Protein AF-A0ABC8T6T1-F1 (afdb_monomer)

Solvent-accessible surface area (backbone atoms only — not comparable to full-atom values): 17941 Å² total; per-residue (Å²): 121,67,67,62,50,51,50,50,52,51,51,50,52,50,50,51,50,51,48,50,55,56,58,65,47,47,64,57,51,51,50,52,51,53,50,52,56,56,48,49,58,53,51,52,50,54,47,52,52,49,53,50,49,52,52,51,52,50,53,50,49,54,49,51,51,54,51,49,55,51,48,56,52,49,53,51,52,51,49,54,51,52,54,49,48,56,51,48,52,54,51,50,54,46,50,51,27,52,52,47,28,55,52,22,59,75,68,70,36,63,66,63,23,50,52,30,51,53,55,50,50,71,78,53,89,79,72,62,63,56,52,59,47,47,55,52,49,50,47,57,50,49,50,52,53,49,52,52,53,52,53,45,52,51,40,36,56,52,50,27,51,52,52,52,50,49,43,60,74,70,36,48,71,58,53,53,51,53,51,54,49,50,68,72,45,80,84,68,77,98,80,75,75,76,59,68,68,62,53,50,53,51,46,54,54,50,41,52,54,35,33,53,54,48,53,50,52,52,52,53,52,52,56,44,53,74,48,38,91,80,41,74,62,56,43,65,52,48,58,48,48,64,64,68,34,62,28,41,51,48,48,50,52,52,47,52,52,45,47,55,51,52,49,50,52,51,53,54,53,39,54,48,30,59,73,63,52,49,86,53,91,92,54,97,62,59,48,28,58,62,51,33,53,50,52,54,51,50,55,53,54,54,29,57,56,39,76,39,69,68,43,35,52,53,50,51,53,52,51,53,53,39,53,74,38,69,51,57,75,70,110

Mean predicted aligned error: 17.39 Å

Radius of gyration: 56.39 Å; Cα contacts (8 Å, |Δi|>4): 156; chains: 1; bounding box: 75×68×188 Å

InterPro domains:
  IPR013167 COG4 transport protein, middle alpha-helical bundle [PF08318] (145-330)
  IPR013167 COG4 transport protein, middle alpha-helical bundle [SM00762] (54-331)
  IPR048680 Conserved oligomeric Golgi complex subunit 4, N-terminal [PF20663] (33-124)
  IPR048682 Conserved oligomeric Golgi complex subunit 4 [PTHR24016] (142-331)

Organism: NCBI:txid185542

Secondary structure (DSSP, 8-state):
-HHHHHHHHHHHHHHHHHHHHHHHHHHHHHHHHHHHHHHHHHHHHHHHHHHHHHHHHHHHHHHHHHHHHHHHHHHHHHHHHHHHHHHHHHHHHHHHHHHHHHHHHHTT-HHHHHHHHHHHHHH---SSHHHHHHHHHHHHHHHHHHHHHHHHHHIIIIIHHHHHHHHHHHTHHHHHHHHHHHHHTTTS-TT-PPPHHHHHHHHHHHHHHHHHHHHHHHHHHHHHHHTTTT-TTHHHHHHHHHHHSHHHHHHHHHHHHHHHHHHHHHHHHHHHHHHT----TT-SS-HHHHHHHHHHHHHHHHHHTT--HHHHHHHHHHHHHHHHTHHHHH-

Structure (mmCIF, N/CA/C/O backbone):
data_AF-A0ABC8T6T1-F1
#
_entry.id   AF-A0ABC8T6T1-F1
#
loop_
_atom_site.group_PDB
_atom_site.id
_atom_site.type_symbol
_atom_site.label_atom_id
_atom_site.label_alt_id
_atom_site.label_comp_id
_atom_site.label_asym_id
_atom_site.label_entity_id
_atom_site.label_seq_id
_atom_site.pdbx_PDB_ins_code
_atom_site.Cartn_x
_atom_site.Cartn_y
_atom_site.Cartn_z
_atom_site.occupancy
_atom_site.B_iso_or_equiv
_atom_site.auth_seq_id
_atom_site.auth_comp_id
_atom_site.auth_asym_id
_atom_site.auth_atom_id
_atom_site.pdbx_PDB_model_num
ATOM 1 N N . MET A 1 1 ? 20.240 46.610 -147.335 1.00 56.25 1 MET A N 1
ATOM 2 C CA . MET A 1 1 ? 21.609 46.583 -146.763 1.00 56.25 1 MET A CA 1
ATOM 3 C C . MET A 1 1 ? 21.745 47.428 -145.488 1.00 56.25 1 MET A C 1
ATOM 5 O O . MET A 1 1 ? 22.401 46.976 -144.565 1.00 56.25 1 MET A O 1
ATOM 9 N N . THR A 1 2 ? 21.085 48.585 -145.354 1.00 57.06 2 THR A N 1
ATOM 10 C CA . THR A 1 2 ? 21.188 49.473 -144.168 1.00 57.06 2 THR A CA 1
ATOM 11 C C . THR A 1 2 ? 20.377 49.036 -142.932 1.00 57.06 2 THR A C 1
ATOM 13 O O . THR A 1 2 ? 20.829 49.241 -141.808 1.00 57.06 2 THR A O 1
ATOM 16 N N . CYS A 1 3 ? 19.217 48.383 -143.105 1.00 60.97 3 CYS A N 1
ATOM 17 C CA . CYS A 1 3 ? 18.356 47.945 -141.987 1.00 60.97 3 CYS A CA 1
ATOM 18 C C . CYS A 1 3 ? 18.953 46.778 -141.167 1.00 60.97 3 CYS A C 1
ATOM 20 O O . CYS A 1 3 ? 18.873 46.776 -139.941 1.00 60.97 3 CYS A O 1
ATOM 22 N N . LEU A 1 4 ? 19.615 45.819 -141.828 1.00 63.16 4 LEU A N 1
ATOM 23 C CA . LEU A 1 4 ? 20.336 44.723 -141.159 1.00 63.16 4 LEU A CA 1
ATOM 24 C C . LEU A 1 4 ? 21.538 45.242 -140.361 1.00 63.16 4 LEU A C 1
ATOM 26 O O . LEU A 1 4 ? 21.772 44.786 -139.248 1.00 63.16 4 LEU A O 1
ATOM 30 N N . HIS A 1 5 ? 22.240 46.247 -140.890 1.00 65.31 5 HIS A N 1
ATOM 31 C CA . HIS A 1 5 ? 23.353 46.890 -140.196 1.00 65.31 5 HIS A CA 1
ATOM 32 C C . HIS A 1 5 ? 22.879 47.648 -138.943 1.00 65.31 5 HIS A C 1
ATOM 34 O O . HIS A 1 5 ? 23.484 47.520 -137.886 1.00 65.31 5 HIS A O 1
ATOM 40 N N . HIS A 1 6 ? 21.739 48.348 -139.012 1.00 72.06 6 HIS A N 1
ATOM 41 C CA . HIS A 1 6 ? 21.125 48.985 -137.838 1.00 72.06 6 HIS A CA 1
ATOM 42 C C . HIS A 1 6 ? 20.675 47.978 -136.772 1.00 72.06 6 HIS A C 1
ATOM 44 O O . HIS A 1 6 ? 20.884 48.224 -135.588 1.00 72.06 6 HIS A O 1
ATOM 50 N N . LYS A 1 7 ? 20.097 46.833 -137.169 1.00 74.06 7 LYS A N 1
ATOM 51 C CA . LYS A 1 7 ? 19.738 45.762 -136.223 1.00 74.06 7 LYS A CA 1
ATOM 52 C C . LYS A 1 7 ? 20.967 45.144 -135.556 1.00 74.06 7 LYS A C 1
ATOM 54 O O . LYS A 1 7 ? 20.932 44.900 -134.356 1.00 74.06 7 LYS A O 1
ATOM 59 N N . PHE A 1 8 ? 22.047 44.934 -136.309 1.00 76.44 8 PHE A N 1
ATOM 60 C CA . PHE A 1 8 ? 23.296 44.401 -135.767 1.00 76.44 8 PHE A CA 1
ATOM 61 C C . PHE A 1 8 ? 23.946 45.384 -134.782 1.00 76.44 8 PHE A C 1
ATOM 63 O O . PHE A 1 8 ? 24.298 44.994 -133.677 1.00 76.44 8 PHE A O 1
ATOM 70 N N . ILE A 1 9 ? 23.988 46.678 -135.124 1.00 79.88 9 ILE A N 1
ATOM 71 C CA . ILE A 1 9 ? 24.488 47.738 -134.234 1.00 79.88 9 ILE A CA 1
ATOM 72 C C . ILE A 1 9 ? 23.619 47.871 -132.974 1.00 79.88 9 ILE A C 1
ATOM 74 O O . ILE A 1 9 ? 24.152 48.056 -131.884 1.00 79.88 9 ILE A O 1
ATOM 78 N N . ALA A 1 10 ? 22.292 47.769 -133.090 1.00 79.94 10 ALA A N 1
ATOM 79 C CA . ALA A 1 10 ? 21.395 47.825 -131.936 1.00 79.94 10 ALA A CA 1
ATOM 80 C C . ALA A 1 10 ? 21.575 46.617 -131.003 1.00 79.94 10 ALA A C 1
ATOM 82 O O . ALA A 1 10 ? 21.589 46.786 -129.788 1.00 79.94 10 ALA A O 1
ATOM 83 N N . CYS A 1 11 ? 21.755 45.416 -131.562 1.00 82.25 11 CYS A N 1
ATOM 84 C CA . CYS A 1 11 ? 21.999 44.203 -130.784 1.00 82.25 11 CYS A CA 1
ATOM 85 C C . CYS A 1 11 ? 23.376 44.240 -130.110 1.00 82.25 11 CYS A C 1
ATOM 87 O O . CYS A 1 11 ? 23.476 43.917 -128.933 1.00 82.25 11 CYS A O 1
ATOM 89 N N . GLN A 1 12 ? 24.404 44.727 -130.811 1.00 83.56 12 GLN A N 1
ATOM 90 C CA . GLN A 1 12 ? 25.731 44.926 -130.236 1.00 83.56 12 GLN A CA 1
ATOM 91 C C . GLN A 1 12 ? 25.701 45.940 -129.088 1.00 83.56 12 GLN A C 1
ATOM 93 O O . GLN A 1 12 ? 26.199 45.637 -128.018 1.00 83.56 12 GLN A O 1
ATOM 98 N N . ARG A 1 13 ? 25.007 47.075 -129.240 1.00 83.25 13 ARG A N 1
ATOM 99 C CA . ARG A 1 13 ? 24.827 48.039 -128.141 1.00 83.25 13 ARG A CA 1
ATOM 100 C C . ARG A 1 13 ? 24.042 47.476 -126.957 1.00 83.25 13 ARG A C 1
ATOM 102 O O . ARG A 1 13 ? 24.315 47.859 -125.828 1.00 83.25 13 ARG A O 1
ATOM 109 N N . ALA A 1 14 ? 23.057 46.610 -127.202 1.00 84.19 14 ALA A N 1
ATOM 110 C CA . ALA A 1 14 ? 22.302 45.955 -126.135 1.00 84.19 14 ALA A CA 1
ATOM 111 C C . ALA A 1 14 ? 23.174 44.949 -125.366 1.00 84.19 14 ALA A C 1
ATOM 113 O O . ALA A 1 14 ? 23.165 44.955 -124.140 1.00 84.19 14 ALA A O 1
ATOM 114 N N . LEU A 1 15 ? 23.970 44.153 -126.086 1.00 83.62 15 LEU A N 1
ATOM 115 C CA . LEU A 1 15 ? 24.971 43.253 -125.510 1.00 83.62 15 LEU A CA 1
ATOM 116 C C . LEU A 1 15 ? 26.050 44.021 -124.744 1.00 83.62 15 LEU A C 1
ATOM 118 O O . LEU A 1 15 ? 26.390 43.624 -123.638 1.00 83.62 15 LEU A O 1
ATOM 122 N N . ASP A 1 16 ? 26.543 45.134 -125.288 1.00 85.50 16 ASP A N 1
ATOM 123 C CA . ASP A 1 16 ? 27.524 45.994 -124.622 1.00 85.50 16 ASP A CA 1
ATOM 124 C C . ASP A 1 16 ? 26.930 46.614 -123.346 1.00 85.50 16 ASP A C 1
ATOM 126 O O . ASP A 1 16 ? 27.594 46.661 -122.318 1.00 85.50 16 ASP A O 1
ATOM 130 N N . PHE A 1 17 ? 25.653 47.013 -123.367 1.00 87.50 17 PHE A N 1
ATOM 131 C CA . PHE A 1 17 ? 24.961 47.535 -122.188 1.00 87.50 17 PHE A CA 1
ATOM 132 C C . PHE A 1 17 ? 24.730 46.464 -121.111 1.00 87.50 17 PHE A C 1
ATOM 134 O O . PHE A 1 17 ? 24.916 46.735 -119.924 1.00 87.50 17 PHE A O 1
ATOM 141 N N . GLU A 1 18 ? 24.343 45.243 -121.493 1.00 85.12 18 GLU A N 1
ATOM 142 C CA . GLU A 1 18 ? 24.248 44.116 -120.555 1.00 85.12 18 GLU A CA 1
ATOM 143 C C . GLU A 1 18 ? 25.620 43.747 -119.990 1.00 85.12 18 GLU A C 1
ATOM 145 O O . GLU A 1 18 ? 25.747 43.517 -118.786 1.00 85.12 18 GLU A O 1
ATOM 150 N N . LEU A 1 19 ? 26.655 43.749 -120.832 1.00 83.38 19 LEU A N 1
ATOM 151 C CA . LEU A 1 19 ? 28.028 43.499 -120.419 1.00 83.38 19 LEU A CA 1
ATOM 152 C C . LEU A 1 19 ? 28.492 44.565 -119.421 1.00 83.38 19 LEU A C 1
ATOM 154 O O . LEU A 1 19 ? 28.980 44.206 -118.355 1.00 83.38 19 LEU A O 1
ATOM 158 N N . ASP A 1 20 ? 28.274 45.849 -119.703 1.00 85.88 20 ASP A N 1
ATOM 159 C CA . ASP A 1 20 ? 28.596 46.952 -118.792 1.00 85.88 20 ASP A CA 1
ATOM 160 C C . ASP A 1 20 ? 27.794 46.868 -117.490 1.00 85.88 20 ASP A C 1
ATOM 162 O O . ASP A 1 20 ? 28.334 47.105 -116.408 1.00 85.88 20 ASP A O 1
ATOM 166 N N . THR A 1 21 ? 26.527 46.456 -117.559 1.00 86.12 21 THR A N 1
ATOM 167 C CA . THR A 1 21 ? 25.690 46.241 -116.371 1.00 86.12 21 THR A CA 1
ATOM 168 C C . THR A 1 21 ? 26.258 45.121 -115.499 1.00 86.12 21 THR A C 1
ATOM 170 O O . THR A 1 21 ? 26.400 45.300 -114.289 1.00 86.12 21 THR A O 1
ATOM 173 N N . ILE A 1 22 ? 26.655 43.991 -116.088 1.00 82.62 22 ILE A N 1
ATOM 174 C CA . ILE A 1 22 ? 27.275 42.874 -115.360 1.00 82.62 22 ILE A CA 1
ATOM 175 C C . ILE A 1 22 ? 28.654 43.278 -114.819 1.00 82.62 22 ILE A C 1
ATOM 177 O O . ILE A 1 22 ? 28.984 42.997 -113.665 1.00 82.62 22 ILE A O 1
ATOM 181 N N . LEU A 1 23 ? 29.453 43.996 -115.610 1.00 80.75 23 LEU A N 1
ATOM 182 C CA . LEU A 1 23 ? 30.759 44.505 -115.193 1.00 80.75 23 LEU A CA 1
ATOM 183 C C . LEU A 1 23 ? 30.639 45.532 -114.058 1.00 80.75 23 LEU A C 1
ATOM 185 O O . LEU A 1 23 ? 31.503 45.558 -113.180 1.00 80.75 23 LEU A O 1
ATOM 189 N N . SER A 1 24 ? 29.554 46.310 -114.008 1.00 83.88 24 SER A N 1
ATOM 190 C CA . SER A 1 24 ? 29.290 47.279 -112.937 1.00 83.88 24 SER A CA 1
ATOM 191 C C . SER A 1 24 ? 29.005 46.633 -111.574 1.00 83.88 24 SER A C 1
ATOM 193 O O . SER A 1 24 ? 29.252 47.256 -110.543 1.00 83.88 24 SER A O 1
ATOM 195 N N . GLN A 1 25 ? 28.557 45.370 -111.540 1.00 85.44 25 GLN A N 1
ATOM 196 C CA . GLN A 1 25 ? 28.296 44.619 -110.301 1.00 85.44 25 GLN A CA 1
ATOM 197 C C . GLN A 1 25 ? 29.559 43.978 -109.707 1.00 85.44 25 GLN A C 1
ATOM 199 O O . GLN A 1 25 ? 29.621 43.698 -108.507 1.00 85.44 25 GLN A O 1
ATOM 204 N N . ARG A 1 26 ? 30.596 43.776 -110.527 1.00 86.31 26 ARG A N 1
ATOM 205 C CA . ARG A 1 26 ? 31.883 43.197 -110.122 1.00 86.31 26 ARG A CA 1
ATOM 206 C C . ARG A 1 26 ? 32.546 43.896 -108.919 1.00 86.31 26 ARG A C 1
ATOM 208 O O . ARG A 1 26 ? 32.934 43.177 -108.001 1.00 86.31 26 ARG A O 1
ATOM 215 N N . PRO A 1 27 ? 32.653 45.241 -108.846 1.00 85.88 27 PRO A N 1
ATOM 216 C CA . PRO A 1 27 ? 33.267 45.905 -107.694 1.00 85.88 27 PRO A CA 1
ATOM 217 C C . PRO A 1 27 ? 32.492 45.711 -106.383 1.00 85.88 27 PRO A C 1
ATOM 219 O O . PRO A 1 27 ? 33.110 45.683 -105.318 1.00 85.88 27 PRO A O 1
ATOM 222 N N . ASP A 1 28 ? 31.163 45.564 -106.428 1.00 86.00 28 ASP A N 1
ATOM 223 C CA . ASP A 1 28 ? 30.366 45.318 -105.221 1.00 86.00 28 ASP A CA 1
ATOM 224 C C . ASP A 1 28 ? 30.517 43.866 -104.743 1.00 86.00 28 ASP A C 1
ATOM 226 O O . ASP A 1 28 ? 30.713 43.622 -103.550 1.00 86.00 28 ASP A O 1
ATOM 230 N N . LEU A 1 29 ? 30.567 42.902 -105.673 1.00 83.62 29 LEU A N 1
ATOM 231 C CA . LEU A 1 29 ? 30.937 41.519 -105.356 1.00 83.62 29 LEU A CA 1
ATOM 232 C C . LEU A 1 29 ? 32.346 41.434 -104.759 1.00 83.62 29 LEU A C 1
ATOM 234 O O . LEU A 1 29 ? 32.528 40.783 -103.732 1.00 83.62 29 LEU A O 1
ATOM 238 N N . ASP A 1 30 ? 33.328 42.121 -105.345 1.00 85.69 30 ASP A N 1
ATOM 239 C CA . ASP A 1 30 ? 34.698 42.165 -104.822 1.00 85.69 30 ASP A CA 1
ATOM 240 C C . ASP A 1 30 ? 34.737 42.790 -103.420 1.00 85.69 30 ASP A C 1
ATOM 242 O O . ASP A 1 30 ? 35.439 42.306 -102.526 1.00 85.69 30 ASP A O 1
ATOM 246 N N . LYS A 1 31 ? 33.921 43.821 -103.173 1.00 88.31 31 LYS A N 1
ATOM 247 C CA . LYS A 1 31 ? 33.766 44.418 -101.844 1.00 88.31 31 LYS A CA 1
ATOM 248 C C . LYS A 1 31 ? 33.155 43.428 -100.851 1.00 88.31 31 LYS A C 1
ATOM 250 O O . LYS A 1 31 ? 33.705 43.274 -99.757 1.00 88.31 31 LYS A O 1
ATOM 255 N N . GLN A 1 32 ? 32.084 42.718 -101.206 1.00 87.38 32 GLN A N 1
ATOM 256 C CA . GLN A 1 32 ? 31.486 41.684 -100.351 1.00 87.38 32 GLN A CA 1
ATOM 257 C C . GLN A 1 32 ? 32.451 40.525 -100.083 1.00 87.38 32 GLN A C 1
ATOM 259 O O . GLN A 1 32 ? 32.571 40.077 -98.941 1.00 87.38 32 GLN A O 1
ATOM 264 N N . LEU A 1 33 ? 33.201 40.092 -101.094 1.00 85.00 33 LEU A N 1
ATOM 265 C CA . LEU A 1 33 ? 34.191 39.026 -100.983 1.00 85.00 33 LEU A CA 1
ATOM 266 C C . LEU A 1 33 ? 35.368 39.460 -100.099 1.00 85.00 33 LEU A C 1
ATOM 268 O O . LEU A 1 33 ? 35.816 38.692 -99.249 1.00 85.00 33 LEU A O 1
ATOM 272 N N . SER A 1 34 ? 35.794 40.724 -100.190 1.00 84.56 34 SER A N 1
ATOM 273 C CA . SER A 1 34 ? 36.789 41.301 -99.278 1.00 84.56 34 SER A CA 1
ATOM 274 C C . SER A 1 34 ? 36.284 41.381 -97.830 1.00 84.56 34 SER A C 1
ATOM 276 O O . SER A 1 34 ? 37.040 41.108 -96.895 1.00 84.56 34 SER A O 1
ATOM 278 N N . ASN A 1 35 ? 34.998 41.689 -97.623 1.00 86.12 35 ASN A N 1
ATOM 279 C CA . ASN A 1 35 ? 34.377 41.725 -96.298 1.00 86.12 35 ASN A CA 1
ATOM 280 C C . ASN A 1 35 ? 34.240 40.318 -95.699 1.00 86.12 35 ASN A C 1
ATOM 282 O O . ASN A 1 35 ? 34.571 40.124 -94.530 1.00 86.12 35 ASN A O 1
ATOM 286 N N . LEU A 1 36 ? 33.850 39.323 -96.501 1.00 82.81 36 LEU A N 1
ATOM 287 C CA . LEU A 1 36 ? 33.852 37.910 -96.109 1.00 82.81 36 LEU A CA 1
ATOM 288 C C . LEU A 1 36 ? 35.265 37.403 -95.807 1.00 82.81 36 LEU A C 1
ATOM 290 O O . LEU A 1 36 ? 35.478 36.607 -94.892 1.00 82.81 36 LEU A O 1
ATOM 294 N N . HIS A 1 37 ? 36.264 37.884 -96.544 1.00 83.31 37 HIS A N 1
ATOM 295 C CA . HIS A 1 37 ? 37.640 37.508 -96.270 1.00 83.31 37 HIS A CA 1
ATOM 296 C C . HIS A 1 37 ? 38.141 38.092 -94.939 1.00 83.31 37 HIS A C 1
ATOM 298 O O . HIS A 1 37 ? 38.878 37.417 -94.216 1.00 83.31 37 HIS A O 1
ATOM 304 N N . LYS A 1 38 ? 37.710 39.309 -94.580 1.00 83.44 38 LYS A N 1
ATOM 305 C CA . LYS A 1 38 ? 37.976 39.912 -93.264 1.00 83.44 38 LYS A CA 1
ATOM 306 C C . LYS A 1 38 ? 37.248 39.169 -92.140 1.00 83.44 38 LYS A C 1
ATOM 308 O O . LYS A 1 38 ? 37.865 38.902 -91.112 1.00 83.44 38 LYS A O 1
ATOM 313 N N . SER A 1 39 ? 35.982 38.787 -92.336 1.00 84.88 39 SER A N 1
ATOM 314 C CA . SER A 1 39 ? 35.219 38.042 -91.324 1.00 84.88 39 SER A CA 1
ATOM 315 C C . SER A 1 39 ? 35.755 36.627 -91.099 1.00 84.88 39 SER A C 1
ATOM 317 O O . SER A 1 39 ? 35.706 36.149 -89.970 1.00 84.88 39 SER A O 1
ATOM 319 N N . ARG A 1 40 ? 36.368 35.991 -92.110 1.00 86.50 40 ARG A N 1
ATOM 320 C CA . ARG A 1 40 ? 37.062 34.698 -91.958 1.00 86.50 40 ARG A CA 1
ATOM 321 C C . ARG A 1 40 ? 38.096 34.719 -90.830 1.00 86.50 40 ARG A C 1
ATOM 323 O O . ARG A 1 40 ? 38.101 33.807 -90.015 1.00 86.50 40 ARG A O 1
ATOM 330 N N . LYS A 1 41 ? 38.921 35.770 -90.747 1.00 82.50 41 LYS A N 1
ATOM 331 C CA . LYS A 1 41 ? 39.935 35.898 -89.684 1.00 82.50 41 LYS A CA 1
ATOM 332 C C . LYS A 1 41 ? 39.296 36.008 -88.297 1.00 82.50 41 LYS A C 1
ATOM 334 O O . LYS A 1 41 ? 39.788 35.411 -87.350 1.00 82.50 41 LYS A O 1
ATOM 339 N N . LEU A 1 42 ? 38.186 36.741 -88.181 1.00 86.56 42 LEU A N 1
ATOM 340 C CA . LEU A 1 42 ? 37.437 36.838 -86.923 1.00 86.56 42 LEU A CA 1
ATOM 341 C C . LEU A 1 42 ? 36.808 35.494 -86.541 1.00 86.56 42 LEU A C 1
ATOM 343 O O . LEU A 1 42 ? 36.867 35.114 -85.380 1.00 86.56 42 LEU A O 1
ATOM 347 N N . LEU A 1 43 ? 36.263 34.749 -87.506 1.00 88.06 43 LEU A N 1
ATOM 348 C CA . LEU A 1 43 ? 35.716 33.410 -87.271 1.00 88.06 43 LEU A CA 1
ATOM 349 C C . LEU A 1 43 ? 36.797 32.397 -86.873 1.00 88.06 43 LEU A C 1
ATOM 351 O O . LEU A 1 43 ? 36.529 31.533 -86.046 1.00 88.06 43 LEU A O 1
ATOM 355 N N . GLU A 1 44 ? 38.011 32.505 -87.415 1.00 88.06 44 GLU A N 1
ATOM 356 C CA . GLU A 1 44 ? 39.152 31.681 -86.996 1.00 88.06 44 GLU A CA 1
ATOM 357 C C . GLU A 1 44 ? 39.563 31.971 -85.548 1.00 88.06 44 GLU A C 1
ATOM 359 O O . GLU A 1 44 ? 39.777 31.030 -84.787 1.00 88.06 44 GLU A O 1
ATOM 364 N N . ILE A 1 45 ? 39.601 33.247 -85.143 1.00 89.56 45 ILE A N 1
ATOM 365 C CA . ILE A 1 45 ? 39.873 33.638 -83.749 1.00 89.56 45 ILE A CA 1
ATOM 366 C C . ILE A 1 45 ? 38.759 33.139 -82.826 1.00 89.56 45 ILE A C 1
ATOM 368 O O . ILE A 1 45 ? 39.042 32.472 -81.839 1.00 89.56 45 ILE A O 1
ATOM 372 N N . VAL A 1 46 ? 37.491 33.380 -83.174 1.00 92.25 46 VAL A N 1
ATOM 373 C CA . VAL A 1 46 ? 36.339 32.916 -82.381 1.00 92.25 46 VAL A CA 1
ATOM 374 C C . VAL A 1 46 ? 36.333 31.394 -82.254 1.00 92.25 46 VAL A C 1
ATOM 376 O O . VAL A 1 46 ? 35.998 30.868 -81.194 1.00 92.25 46 VAL A O 1
ATOM 379 N N . LYS A 1 47 ? 36.724 30.670 -83.308 1.00 92.25 47 LYS A N 1
ATOM 380 C CA . LYS A 1 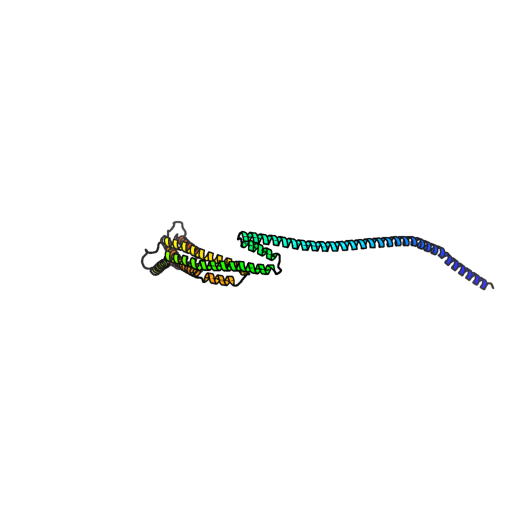47 ? 36.879 29.217 -83.257 1.00 92.25 47 LYS A CA 1
ATOM 381 C C . LYS A 1 47 ? 38.007 28.810 -82.309 1.00 92.25 47 LYS A C 1
ATOM 383 O O . LYS A 1 47 ? 37.778 27.950 -81.470 1.00 92.25 47 LYS A O 1
ATOM 388 N N . ALA A 1 48 ? 39.177 29.444 -82.399 1.00 92.56 48 ALA A N 1
ATOM 389 C CA . ALA A 1 48 ? 40.295 29.170 -81.498 1.00 92.56 48 ALA A CA 1
ATOM 390 C C . ALA A 1 48 ? 39.933 29.446 -80.025 1.00 92.56 48 ALA A C 1
ATOM 392 O O . ALA A 1 48 ? 40.210 28.617 -79.159 1.00 92.56 48 ALA A O 1
ATOM 393 N N . ASP A 1 49 ? 39.244 30.555 -79.748 1.00 93.88 49 ASP A N 1
ATOM 394 C CA . ASP A 1 49 ? 38.753 30.893 -78.409 1.00 93.88 49 ASP A CA 1
ATOM 395 C C . ASP A 1 49 ? 37.689 29.897 -77.926 1.00 93.88 49 ASP A C 1
ATOM 397 O O . ASP A 1 49 ? 37.705 29.491 -76.764 1.00 93.88 49 ASP A O 1
ATOM 401 N N . SER A 1 50 ? 36.796 29.448 -78.814 1.00 93.19 50 SER A N 1
ATOM 402 C CA . SER A 1 50 ? 35.783 28.432 -78.497 1.00 93.19 50 SER A CA 1
ATOM 403 C C . SER A 1 50 ? 36.415 27.072 -78.193 1.00 93.19 50 SER A C 1
ATOM 405 O O . SER A 1 50 ? 36.018 26.419 -77.230 1.00 93.19 50 SER A O 1
ATOM 407 N N . ASP A 1 51 ? 37.424 26.660 -78.964 1.00 93.75 51 ASP A N 1
ATOM 408 C CA . ASP A 1 51 ? 38.178 25.424 -78.736 1.00 93.75 51 ASP A CA 1
ATOM 409 C C . ASP A 1 51 ? 38.946 25.495 -77.401 1.00 93.75 51 ASP A C 1
ATOM 411 O O . ASP A 1 51 ? 38.956 24.536 -76.622 1.00 93.75 51 ASP A O 1
ATOM 415 N N . HIS A 1 52 ? 39.521 26.658 -77.078 1.00 94.75 52 HIS A N 1
ATOM 416 C CA . HIS A 1 52 ? 40.162 26.907 -75.788 1.00 94.75 52 HIS A CA 1
ATOM 417 C C . HIS A 1 52 ? 39.157 26.880 -74.623 1.00 94.75 52 HIS A C 1
ATOM 419 O O . HIS A 1 52 ? 39.404 26.229 -73.605 1.00 94.75 52 HIS A O 1
ATOM 425 N N . MET A 1 53 ? 37.990 27.514 -74.772 1.00 94.56 53 MET A N 1
ATOM 426 C CA . MET A 1 53 ? 36.912 27.439 -73.783 1.00 94.56 53 MET A CA 1
ATOM 427 C C . MET A 1 53 ? 36.428 26.004 -73.580 1.00 94.56 53 MET A C 1
ATOM 429 O O . MET A 1 53 ? 36.265 25.583 -72.438 1.00 94.56 53 MET A O 1
ATOM 433 N N . LEU A 1 54 ? 36.249 25.228 -74.652 1.00 94.94 54 LEU A N 1
ATOM 434 C CA . LEU A 1 54 ? 35.865 23.820 -74.567 1.00 94.94 54 LEU A CA 1
ATOM 435 C C . LEU A 1 54 ? 36.904 23.012 -73.775 1.00 94.94 54 LEU A C 1
ATOM 437 O O . LEU A 1 54 ? 36.539 22.217 -72.908 1.00 94.94 54 LEU A O 1
ATOM 441 N N . SER A 1 55 ? 38.194 23.249 -74.028 1.00 95.56 55 SER A N 1
ATOM 442 C CA . SER A 1 55 ? 39.287 22.627 -73.276 1.00 95.56 55 SER A CA 1
ATOM 443 C C . SER A 1 55 ? 39.228 22.979 -71.784 1.00 95.56 55 SER A C 1
ATOM 445 O O . SER A 1 55 ? 39.331 22.091 -70.936 1.00 95.56 55 SER A O 1
ATOM 447 N N . ASN A 1 56 ? 38.982 24.248 -71.449 1.00 95.50 56 ASN A N 1
ATOM 448 C CA . ASN A 1 56 ? 38.883 24.707 -70.060 1.00 95.50 56 ASN A CA 1
ATOM 449 C C . ASN A 1 56 ? 37.632 24.187 -69.343 1.00 95.50 56 ASN A C 1
ATOM 451 O O . ASN A 1 56 ? 37.691 23.805 -68.174 1.00 95.50 56 ASN A O 1
ATOM 455 N N . VAL A 1 57 ? 36.493 24.126 -70.031 1.00 95.25 57 VAL A N 1
ATOM 456 C CA . VAL A 1 57 ? 35.270 23.525 -69.484 1.00 95.25 57 VAL A CA 1
ATOM 457 C C . VAL A 1 57 ? 35.496 22.038 -69.233 1.00 95.25 57 VAL A C 1
ATOM 459 O O . VAL A 1 57 ? 35.121 21.532 -68.178 1.00 95.25 57 VAL A O 1
ATOM 462 N N . ARG A 1 58 ? 36.172 21.336 -70.149 1.00 95.25 58 ARG A N 1
ATOM 463 C CA . ARG A 1 58 ? 36.492 19.914 -69.990 1.00 95.25 58 ARG A CA 1
ATOM 464 C C . ARG A 1 58 ? 37.456 19.658 -68.830 1.00 95.25 58 ARG A C 1
ATOM 466 O O . ARG A 1 58 ? 37.253 18.702 -68.086 1.00 95.25 58 ARG A O 1
ATOM 473 N N . SER A 1 59 ? 38.478 20.494 -68.646 1.00 95.38 59 SER A N 1
ATOM 474 C CA . SER A 1 59 ? 39.392 20.375 -67.502 1.00 95.38 59 SER A CA 1
ATOM 475 C C . SER A 1 59 ? 38.686 20.679 -66.177 1.00 95.38 59 SER A C 1
ATOM 477 O O . SER A 1 59 ? 38.867 19.938 -65.213 1.00 95.38 59 SER A O 1
ATOM 479 N N . THR A 1 60 ? 37.811 21.689 -66.152 1.00 93.56 60 THR A N 1
ATOM 480 C CA . THR A 1 60 ? 36.983 22.027 -64.982 1.00 93.56 60 THR A CA 1
ATOM 481 C C . THR A 1 60 ? 36.014 20.896 -64.640 1.00 93.56 60 THR A C 1
ATOM 483 O O . THR A 1 60 ? 35.907 20.520 -63.476 1.00 93.56 60 THR A O 1
ATOM 486 N N . TYR A 1 61 ? 35.360 20.302 -65.644 1.00 93.75 61 TYR A N 1
ATOM 487 C CA . TYR A 1 61 ? 34.487 19.140 -65.472 1.00 93.75 61 TYR A CA 1
ATOM 488 C C . TYR A 1 61 ? 35.246 17.948 -64.880 1.00 93.75 61 TYR A C 1
ATOM 490 O O . TYR A 1 61 ? 34.814 17.387 -63.879 1.00 93.75 61 TYR A O 1
ATOM 498 N N . ASN A 1 62 ? 36.411 17.607 -65.439 1.00 94.25 62 ASN A N 1
ATOM 499 C CA . ASN A 1 62 ? 37.229 16.506 -64.930 1.00 94.25 62 ASN A CA 1
ATOM 500 C C . ASN A 1 62 ? 37.676 16.743 -63.478 1.00 94.25 62 ASN A C 1
ATOM 502 O O . ASN A 1 62 ? 37.703 15.807 -62.682 1.00 94.25 62 ASN A O 1
ATOM 506 N N . LEU A 1 63 ? 38.029 17.982 -63.120 1.00 94.38 63 LEU A N 1
ATOM 507 C CA . LEU A 1 63 ? 38.388 18.328 -61.746 1.00 94.38 63 LEU A CA 1
ATOM 508 C C . LEU A 1 63 ? 37.179 18.208 -60.809 1.00 94.38 63 LEU A C 1
ATOM 510 O O . LEU A 1 63 ? 37.302 17.629 -59.733 1.00 94.38 63 LEU A O 1
ATOM 514 N N . ALA A 1 64 ? 36.014 18.715 -61.216 1.00 94.44 64 ALA A N 1
ATOM 515 C CA . ALA A 1 64 ? 34.781 18.620 -60.438 1.00 94.44 64 ALA A CA 1
ATOM 516 C C . ALA A 1 64 ? 34.349 17.160 -60.215 1.00 94.44 64 ALA A C 1
ATOM 518 O O . ALA A 1 64 ? 33.934 16.813 -59.109 1.00 94.44 64 ALA A O 1
ATOM 519 N N . ASP A 1 65 ? 34.503 16.299 -61.224 1.00 93.31 65 ASP A N 1
ATOM 520 C CA . ASP A 1 65 ? 34.222 14.864 -61.124 1.00 93.31 65 ASP A CA 1
ATOM 521 C C . ASP A 1 65 ? 35.172 14.173 -60.128 1.00 93.31 65 ASP A C 1
ATOM 523 O O . ASP A 1 65 ? 34.732 13.475 -59.212 1.00 93.31 65 ASP A O 1
ATOM 527 N N . GLN A 1 66 ? 36.475 14.469 -60.201 1.00 94.50 66 GLN A N 1
ATOM 528 C CA . GLN A 1 66 ? 37.460 13.959 -59.236 1.00 94.50 66 GLN A CA 1
ATOM 529 C C . GLN A 1 66 ? 37.190 14.435 -57.804 1.00 94.50 66 GLN A C 1
ATOM 531 O O . GLN A 1 66 ? 37.310 13.656 -56.855 1.00 94.50 66 GLN A O 1
ATOM 536 N N . VAL A 1 67 ? 36.835 15.710 -57.633 1.00 94.31 67 VAL A N 1
ATOM 537 C CA . VAL A 1 67 ? 36.493 16.287 -56.328 1.00 94.31 67 VAL A CA 1
ATOM 538 C C . VAL A 1 67 ? 35.235 15.620 -55.770 1.00 94.31 67 VAL A C 1
ATOM 540 O O . VAL A 1 67 ? 35.250 15.174 -54.625 1.00 94.31 67 VAL A O 1
ATOM 543 N N . SER A 1 68 ? 34.192 15.453 -56.585 1.00 93.75 68 SER A N 1
ATOM 544 C CA . SER A 1 68 ? 32.943 14.787 -56.186 1.00 93.75 68 SER A CA 1
ATOM 545 C C . SER A 1 68 ? 33.170 13.324 -55.796 1.00 93.75 68 SER A C 1
ATOM 547 O O . SER A 1 68 ? 32.638 12.857 -54.788 1.00 93.75 68 SER A O 1
ATOM 549 N N . GLY A 1 69 ? 34.016 12.608 -56.544 1.00 93.06 69 GLY A N 1
ATOM 550 C CA . GLY A 1 69 ? 34.415 11.240 -56.215 1.00 93.06 69 GLY A CA 1
ATOM 551 C C . GLY A 1 69 ? 35.118 11.139 -54.859 1.00 93.06 69 GLY A C 1
ATOM 552 O O . GLY A 1 69 ? 34.798 10.252 -54.065 1.00 93.06 69 GLY A O 1
ATOM 553 N N . LYS A 1 70 ? 36.029 12.074 -54.554 1.00 95.00 70 LYS A N 1
ATOM 554 C CA . LYS A 1 70 ? 36.698 12.141 -53.244 1.00 95.00 70 LYS A CA 1
ATOM 555 C C . LYS A 1 70 ? 35.742 12.508 -52.110 1.00 95.00 70 LYS A C 1
ATOM 557 O O . LYS A 1 70 ? 35.833 11.893 -51.053 1.00 95.00 70 LYS A O 1
ATOM 562 N N . PHE A 1 71 ? 34.817 13.447 -52.321 1.00 94.94 71 PHE A N 1
ATOM 563 C CA . PHE A 1 71 ? 33.798 13.789 -51.321 1.00 94.94 71 PHE A CA 1
ATOM 564 C C . PHE A 1 71 ? 32.937 12.581 -50.965 1.00 94.94 71 PHE A C 1
ATOM 566 O O . PHE A 1 71 ? 32.796 12.266 -49.793 1.00 94.94 71 PHE A O 1
ATOM 573 N N . ARG A 1 72 ? 32.479 11.813 -51.959 1.00 91.81 72 ARG A N 1
ATOM 574 C CA . ARG A 1 72 ? 31.693 10.602 -51.699 1.00 91.81 72 ARG A CA 1
ATOM 575 C C . ARG A 1 72 ? 32.463 9.551 -50.891 1.00 91.81 72 ARG A C 1
ATOM 577 O O . ARG A 1 72 ? 31.877 8.872 -50.053 1.00 91.81 72 ARG A O 1
ATOM 584 N N . GLN A 1 73 ? 33.764 9.394 -51.144 1.00 91.94 73 GLN A N 1
ATOM 585 C CA . GLN A 1 73 ? 34.614 8.501 -50.346 1.00 91.94 73 GLN A CA 1
ATOM 586 C C . GLN A 1 73 ? 34.783 9.010 -48.911 1.00 91.94 73 GLN A C 1
ATOM 588 O O . GLN A 1 73 ? 34.749 8.210 -47.978 1.00 91.94 73 GLN A O 1
ATOM 593 N N . LEU A 1 74 ? 34.935 10.325 -48.737 1.00 94.25 74 LEU A N 1
ATOM 594 C CA . LEU A 1 74 ? 35.019 10.954 -47.424 1.00 94.25 74 LEU A CA 1
ATOM 595 C C . LEU A 1 74 ? 33.710 10.793 -46.641 1.00 94.25 74 LEU A C 1
ATOM 597 O O . LEU A 1 74 ? 33.764 10.404 -45.480 1.00 94.25 74 LEU A O 1
ATOM 601 N N . ASP A 1 75 ? 32.558 11.002 -47.278 1.00 93.31 75 ASP A N 1
ATOM 602 C CA . ASP A 1 75 ? 31.239 10.844 -46.653 1.00 93.31 75 ASP A CA 1
ATOM 603 C C . ASP A 1 75 ? 31.013 9.403 -46.178 1.00 93.31 75 ASP A C 1
ATOM 605 O O . ASP A 1 75 ? 30.547 9.174 -45.062 1.00 93.31 75 ASP A O 1
ATOM 609 N N . LEU A 1 76 ? 31.400 8.415 -46.994 1.00 91.69 76 LEU A N 1
ATOM 610 C CA . LEU A 1 76 ? 31.346 7.002 -46.608 1.00 91.69 76 LEU A CA 1
ATOM 611 C C . LEU A 1 76 ? 32.261 6.709 -45.416 1.00 91.69 76 LEU A C 1
ATOM 613 O O . LEU A 1 76 ? 31.834 6.065 -44.461 1.00 91.69 76 LEU A O 1
ATOM 617 N N . ALA A 1 77 ? 33.504 7.197 -45.448 1.00 90.06 77 ALA A N 1
ATOM 618 C CA . ALA A 1 77 ? 34.432 7.028 -44.335 1.00 90.06 77 ALA A CA 1
ATOM 619 C C . ALA A 1 77 ? 33.898 7.690 -43.055 1.00 90.06 77 ALA A C 1
ATOM 621 O O . ALA A 1 77 ? 33.966 7.093 -41.983 1.00 90.06 77 ALA A O 1
ATOM 622 N N . GLN A 1 78 ? 33.318 8.886 -43.166 1.00 93.75 78 GLN A N 1
ATOM 623 C CA . GLN A 1 78 ? 32.735 9.608 -42.043 1.00 93.75 78 GLN A CA 1
ATOM 624 C C . GLN A 1 78 ? 31.512 8.888 -41.465 1.00 93.75 78 GLN A C 1
ATOM 626 O O . GLN A 1 78 ? 31.400 8.793 -40.245 1.00 93.75 78 GLN A O 1
ATOM 631 N N . SER A 1 79 ? 30.642 8.317 -42.307 1.00 92.88 79 SER A N 1
ATOM 632 C CA . SER A 1 79 ? 29.530 7.475 -41.847 1.00 92.88 79 SER A CA 1
ATOM 633 C C . SER A 1 79 ? 30.040 6.273 -41.053 1.00 92.88 79 SER A C 1
ATOM 635 O O . SER A 1 79 ? 29.610 6.066 -39.924 1.00 92.88 79 SER A O 1
ATOM 637 N N . CYS A 1 80 ? 31.024 5.540 -41.585 1.00 87.62 80 CYS A N 1
ATOM 638 C CA . CYS A 1 80 ? 31.609 4.391 -40.891 1.00 87.62 80 CYS A CA 1
ATOM 639 C C . CYS A 1 80 ? 32.237 4.777 -39.542 1.00 87.62 80 CYS A C 1
ATOM 641 O O . CYS A 1 80 ? 32.124 4.032 -38.567 1.00 87.62 80 CYS A O 1
ATOM 643 N N . VAL A 1 81 ? 32.907 5.931 -39.471 1.00 92.62 81 VAL A N 1
ATOM 644 C CA . VAL A 1 81 ? 33.483 6.441 -38.218 1.00 92.62 81 VAL A CA 1
ATOM 645 C C . VAL A 1 81 ? 32.383 6.777 -37.215 1.00 92.62 81 VAL A C 1
ATOM 647 O O . VAL A 1 81 ? 32.492 6.372 -36.062 1.00 92.62 81 VAL A O 1
ATOM 650 N N . ASN A 1 82 ? 31.316 7.455 -37.640 1.00 91.19 82 ASN A N 1
ATOM 651 C CA . ASN A 1 82 ? 30.190 7.787 -36.766 1.00 91.19 82 ASN A CA 1
ATOM 652 C C . ASN A 1 82 ? 29.495 6.526 -36.229 1.00 91.19 82 ASN A C 1
ATOM 654 O O . ASN A 1 82 ? 29.237 6.439 -35.031 1.00 91.19 82 ASN A O 1
ATOM 658 N N . ASP A 1 83 ? 29.271 5.521 -37.079 1.00 79.06 83 ASP A N 1
ATOM 659 C CA . ASP A 1 83 ? 28.692 4.238 -36.664 1.00 79.06 83 ASP A CA 1
ATOM 660 C C . ASP A 1 83 ? 29.598 3.515 -35.653 1.00 79.06 83 ASP A C 1
ATOM 662 O O . ASP A 1 83 ? 29.133 2.948 -34.661 1.00 79.06 83 ASP A O 1
ATOM 666 N N . THR A 1 84 ? 30.916 3.579 -35.867 1.00 80.50 84 THR A N 1
ATOM 667 C CA . THR A 1 84 ? 31.901 2.999 -34.944 1.00 80.50 84 THR A CA 1
ATOM 668 C C . THR A 1 84 ? 31.932 3.747 -33.611 1.00 80.50 84 THR A C 1
ATOM 670 O O . THR A 1 84 ? 32.019 3.106 -32.567 1.00 80.50 84 THR A O 1
ATOM 673 N N . LEU A 1 85 ? 31.824 5.079 -33.616 1.00 85.88 85 LEU A N 1
ATOM 674 C CA . LEU A 1 85 ? 31.756 5.887 -32.394 1.00 85.88 85 LEU A CA 1
ATOM 675 C C . LEU A 1 85 ? 30.520 5.541 -31.562 1.00 85.88 85 LEU A C 1
ATOM 677 O O . LEU A 1 85 ? 30.661 5.263 -30.376 1.00 85.88 85 LEU A O 1
ATOM 681 N N . LEU A 1 86 ? 29.346 5.439 -32.190 1.00 82.19 86 LEU A N 1
ATOM 682 C CA . LEU A 1 86 ? 28.119 5.020 -31.504 1.00 82.19 86 LEU A CA 1
ATOM 683 C C . LEU A 1 86 ? 28.258 3.623 -30.881 1.00 82.19 86 LEU A C 1
ATOM 685 O O . LEU A 1 86 ? 27.795 3.379 -29.767 1.00 82.19 86 LEU A O 1
ATOM 689 N N . CYS A 1 87 ? 28.927 2.703 -31.580 1.00 79.12 87 CYS A N 1
ATOM 690 C CA . CYS A 1 87 ? 29.227 1.375 -31.050 1.00 79.12 87 CYS A CA 1
ATOM 691 C C . CYS A 1 87 ? 30.170 1.439 -29.836 1.00 79.12 87 CYS A C 1
ATOM 693 O O . CYS A 1 87 ? 29.944 0.754 -28.838 1.00 79.12 87 CYS A O 1
ATOM 695 N N . ILE A 1 88 ? 31.207 2.279 -29.892 1.00 81.94 88 ILE A N 1
ATOM 696 C CA . ILE A 1 88 ? 32.149 2.478 -28.784 1.00 81.94 88 ILE A CA 1
ATOM 697 C C . ILE A 1 88 ? 31.438 3.071 -27.565 1.00 81.94 88 ILE A C 1
ATOM 699 O O . ILE A 1 88 ? 31.611 2.541 -26.468 1.00 81.94 88 ILE A O 1
ATOM 703 N N . ASP A 1 89 ? 30.614 4.102 -27.744 1.00 83.00 89 ASP A N 1
ATOM 704 C CA . ASP A 1 89 ? 29.856 4.719 -26.652 1.00 83.00 89 ASP A CA 1
ATOM 705 C C . ASP A 1 89 ? 28.952 3.686 -25.963 1.00 83.00 89 ASP A C 1
ATOM 707 O O . ASP A 1 89 ? 28.982 3.546 -24.738 1.00 83.00 89 ASP A O 1
ATOM 711 N N . ALA A 1 90 ? 28.253 2.854 -26.743 1.00 79.12 90 ALA A N 1
ATOM 712 C CA . ALA A 1 90 ? 27.442 1.761 -26.208 1.00 79.12 90 ALA A CA 1
ATOM 713 C C . ALA A 1 90 ? 28.277 0.716 -25.435 1.00 79.12 90 ALA A C 1
ATOM 715 O O . ALA A 1 90 ? 27.842 0.205 -24.400 1.00 79.12 90 ALA A O 1
ATOM 716 N N . ILE A 1 91 ? 29.491 0.390 -25.899 1.00 77.50 91 ILE A N 1
ATOM 717 C CA . ILE A 1 91 ? 30.408 -0.524 -25.193 1.00 77.50 91 ILE A CA 1
ATOM 718 C C . ILE A 1 91 ? 30.908 0.095 -23.881 1.00 77.50 91 ILE A C 1
ATOM 720 O O . ILE A 1 91 ? 31.017 -0.613 -22.876 1.00 77.50 91 ILE A O 1
ATOM 724 N N . ILE A 1 92 ? 31.200 1.396 -23.862 1.00 84.56 92 ILE A N 1
ATOM 725 C CA . ILE A 1 92 ? 31.639 2.106 -22.655 1.00 84.56 92 ILE A CA 1
ATOM 726 C C . ILE A 1 92 ? 30.517 2.118 -21.616 1.00 84.56 92 ILE A C 1
ATOM 728 O O . ILE A 1 92 ? 30.744 1.734 -20.467 1.00 84.56 92 ILE A O 1
ATOM 732 N N . GLU A 1 93 ? 29.292 2.473 -22.010 1.00 83.62 93 GLU A N 1
ATOM 733 C CA . GLU A 1 93 ? 28.140 2.439 -21.103 1.00 83.62 93 GLU A CA 1
ATOM 734 C C . GLU A 1 93 ? 27.874 1.028 -20.565 1.00 83.62 93 GLU A C 1
ATOM 736 O O . GLU A 1 93 ? 27.597 0.850 -19.374 1.00 83.62 93 GLU A O 1
ATOM 741 N N . ARG A 1 94 ? 28.056 0.002 -21.405 1.00 78.19 94 ARG A N 1
ATOM 742 C CA . ARG A 1 94 ? 27.996 -1.403 -20.990 1.00 78.19 94 ARG A CA 1
ATOM 743 C C . ARG A 1 94 ? 29.039 -1.722 -19.917 1.00 78.19 94 ARG A C 1
ATOM 745 O O . ARG A 1 94 ? 28.719 -2.387 -18.929 1.00 78.19 94 ARG A O 1
ATOM 752 N N . GLY A 1 95 ? 30.276 -1.267 -20.105 1.00 80.94 95 GLY A N 1
ATOM 753 C CA . GLY A 1 95 ? 31.358 -1.428 -19.135 1.00 80.94 95 GLY A CA 1
ATOM 754 C C . GLY A 1 95 ? 31.020 -0.784 -17.791 1.00 80.94 95 GLY A C 1
ATOM 755 O O . GLY A 1 95 ? 31.151 -1.430 -16.751 1.00 80.94 95 GLY A O 1
ATOM 756 N N . ASN A 1 96 ? 30.490 0.439 -17.827 1.00 85.38 96 ASN A N 1
ATOM 757 C CA . ASN A 1 96 ? 30.067 1.174 -16.636 1.00 85.38 96 ASN A CA 1
ATOM 758 C C . ASN A 1 96 ? 28.933 0.459 -15.892 1.00 85.38 96 ASN A C 1
ATOM 760 O O . ASN A 1 96 ? 28.981 0.341 -14.670 1.00 85.38 96 ASN A O 1
ATOM 764 N N . CYS A 1 97 ? 27.944 -0.076 -16.613 1.00 83.44 97 CYS A N 1
ATOM 765 C CA . CYS A 1 97 ? 26.859 -0.844 -16.004 1.00 83.44 97 CYS A CA 1
ATOM 766 C C . CYS A 1 97 ? 27.374 -2.129 -15.337 1.00 83.44 97 CYS A C 1
ATOM 768 O O . CYS A 1 97 ? 26.975 -2.434 -14.218 1.00 83.44 97 CYS A O 1
ATOM 770 N N . ILE A 1 98 ? 28.287 -2.871 -15.977 1.00 78.19 98 ILE A N 1
ATOM 771 C CA . ILE A 1 98 ? 28.872 -4.092 -15.391 1.00 78.19 98 ILE A CA 1
ATOM 772 C C . ILE A 1 98 ? 29.679 -3.766 -14.130 1.00 78.19 98 ILE A C 1
ATOM 774 O O . ILE A 1 98 ? 29.578 -4.487 -13.136 1.00 78.19 98 ILE A O 1
ATOM 778 N N . ASP A 1 99 ? 30.480 -2.701 -14.158 1.00 82.88 99 ASP A N 1
ATOM 779 C CA . ASP A 1 99 ? 31.253 -2.269 -12.992 1.00 82.88 99 ASP A CA 1
ATOM 780 C C . ASP A 1 99 ? 30.336 -1.799 -11.851 1.00 82.88 99 ASP A C 1
ATOM 782 O O . ASP A 1 99 ? 30.534 -2.177 -10.694 1.00 82.88 99 ASP A O 1
ATOM 786 N N . GLY A 1 100 ? 29.264 -1.071 -12.184 1.00 84.75 100 GLY A N 1
ATOM 787 C CA . GLY A 1 100 ? 28.207 -0.682 -11.251 1.00 84.75 100 GLY A CA 1
ATOM 788 C C . GLY A 1 100 ? 27.519 -1.884 -10.602 1.00 84.75 100 GLY A C 1
ATOM 789 O O . GLY A 1 100 ? 27.381 -1.920 -9.381 1.00 84.75 100 GLY A O 1
ATOM 790 N N . ILE A 1 101 ? 27.172 -2.912 -11.386 1.00 79.25 101 ILE A N 1
ATOM 791 C CA . ILE A 1 101 ? 26.587 -4.167 -10.882 1.00 79.25 101 ILE A CA 1
ATOM 792 C C . ILE A 1 101 ? 27.557 -4.876 -9.934 1.00 79.25 101 ILE A C 1
ATOM 794 O O . ILE A 1 101 ? 27.153 -5.295 -8.854 1.00 79.25 101 ILE A O 1
ATOM 798 N N . LYS A 1 102 ? 28.841 -4.998 -10.301 1.00 76.88 102 LYS A N 1
ATOM 799 C CA . LYS A 1 102 ? 29.850 -5.649 -9.448 1.00 76.88 102 LYS A CA 1
ATOM 800 C C . LYS A 1 102 ? 30.019 -4.933 -8.113 1.00 76.88 102 LYS A C 1
ATOM 802 O O . LYS A 1 102 ? 30.071 -5.598 -7.083 1.00 76.88 102 LYS A O 1
ATOM 807 N N . LYS A 1 103 ? 30.083 -3.601 -8.126 1.00 84.38 103 LYS A N 1
ATOM 808 C CA . LYS A 1 103 ? 30.168 -2.789 -6.906 1.00 84.38 103 LYS A CA 1
ATOM 809 C C . LYS A 1 103 ? 28.917 -2.941 -6.046 1.00 84.38 103 LYS A C 1
ATOM 811 O O . LYS A 1 103 ? 29.045 -3.218 -4.862 1.00 84.38 103 LYS A O 1
ATOM 816 N N . ALA A 1 104 ? 27.734 -2.845 -6.650 1.00 78.75 104 ALA A N 1
ATOM 817 C CA . ALA A 1 104 ? 26.460 -2.985 -5.947 1.00 78.75 104 ALA A CA 1
ATOM 818 C C . ALA A 1 104 ? 26.283 -4.382 -5.319 1.00 78.75 104 ALA A C 1
ATOM 820 O O . ALA A 1 104 ? 25.798 -4.503 -4.198 1.00 78.75 104 ALA A O 1
ATOM 821 N N . LEU A 1 105 ? 26.748 -5.436 -6.002 1.00 71.75 105 LEU A N 1
ATOM 822 C CA . LEU A 1 105 ? 26.768 -6.802 -5.467 1.00 71.75 105 LEU A CA 1
ATOM 823 C C . LEU A 1 105 ? 27.733 -6.957 -4.285 1.00 71.75 105 LEU A C 1
ATOM 825 O O . LEU A 1 105 ? 27.412 -7.661 -3.335 1.00 71.75 105 LEU A O 1
ATOM 829 N N . GLN A 1 106 ? 28.899 -6.306 -4.321 1.00 80.81 106 GLN A N 1
ATOM 830 C CA . GLN A 1 106 ? 29.853 -6.324 -3.203 1.00 80.81 106 GLN A CA 1
ATOM 831 C C . GLN A 1 106 ? 29.328 -5.586 -1.968 1.00 80.81 106 GLN A C 1
ATOM 833 O O . GLN A 1 106 ? 29.709 -5.925 -0.853 1.00 80.81 106 GLN A O 1
ATOM 838 N N . THR A 1 107 ? 28.473 -4.584 -2.163 1.00 83.19 107 THR A N 1
ATOM 839 C CA . THR A 1 107 ? 27.849 -3.811 -1.083 1.00 83.19 107 THR A CA 1
ATOM 840 C C . THR A 1 107 ? 26.485 -4.357 -0.655 1.00 83.19 107 THR A C 1
ATOM 842 O O . THR A 1 107 ? 25.807 -3.692 0.120 1.00 83.19 107 THR A O 1
ATOM 845 N N . GLU A 1 108 ? 26.066 -5.518 -1.176 1.00 80.25 108 GLU A N 1
ATOM 846 C CA . GLU A 1 108 ? 24.740 -6.129 -0.953 1.00 80.25 108 GLU A CA 1
ATOM 847 C C . GLU A 1 108 ? 23.549 -5.194 -1.275 1.00 80.25 108 GLU A C 1
ATOM 849 O O . GLU A 1 108 ? 22.426 -5.397 -0.814 1.00 80.25 108 GLU A O 1
ATOM 854 N N . ASP A 1 109 ? 23.764 -4.180 -2.121 1.00 77.56 109 ASP A N 1
ATOM 855 C CA . ASP A 1 109 ? 22.726 -3.248 -2.568 1.00 77.56 109 ASP A CA 1
ATOM 856 C C . ASP A 1 109 ? 22.085 -3.768 -3.860 1.00 77.56 109 ASP A C 1
ATOM 858 O O . ASP A 1 109 ? 22.438 -3.407 -4.990 1.00 77.56 109 ASP A O 1
ATOM 862 N N . PHE A 1 110 ? 21.121 -4.665 -3.675 1.00 74.94 110 PHE A N 1
ATOM 863 C CA . PHE A 1 110 ? 20.410 -5.307 -4.776 1.00 74.94 110 PHE A CA 1
ATOM 864 C C . PHE A 1 110 ? 19.498 -4.344 -5.555 1.00 74.94 110 PHE A C 1
ATOM 866 O O . PHE A 1 110 ? 19.187 -4.614 -6.717 1.00 74.94 110 PHE A O 1
ATOM 873 N N . GLU A 1 111 ? 19.090 -3.212 -4.969 1.00 76.81 111 GLU A N 1
ATOM 874 C CA . GLU A 1 111 ? 18.236 -2.231 -5.649 1.00 76.81 111 GLU A CA 1
ATOM 875 C C . GLU A 1 111 ? 19.032 -1.453 -6.701 1.00 76.81 111 GLU A C 1
ATOM 877 O O . GLU A 1 111 ? 18.612 -1.337 -7.858 1.00 76.81 111 GLU A O 1
ATOM 882 N N . SER A 1 112 ? 20.214 -0.963 -6.327 1.00 74.62 112 SER A N 1
ATOM 883 C CA . SER A 1 112 ? 21.121 -0.305 -7.268 1.00 74.62 112 SER A CA 1
ATOM 884 C C . SER A 1 112 ? 21.585 -1.271 -8.359 1.00 74.62 112 SER A C 1
ATOM 886 O O . SER A 1 112 ? 21.610 -0.901 -9.536 1.00 74.62 112 SER A O 1
ATOM 888 N N . ALA A 1 113 ? 21.865 -2.533 -8.009 1.00 74.88 113 ALA A N 1
ATOM 889 C CA . ALA A 1 113 ? 22.199 -3.570 -8.985 1.00 74.88 113 ALA A CA 1
ATOM 890 C C . ALA A 1 113 ? 21.073 -3.773 -10.018 1.00 74.88 113 ALA A C 1
ATOM 892 O O . ALA A 1 113 ? 21.345 -3.823 -11.219 1.00 74.88 113 ALA A O 1
ATOM 893 N N . ALA A 1 114 ? 19.810 -3.818 -9.579 1.00 73.00 114 ALA A N 1
ATOM 894 C CA . ALA A 1 114 ? 18.659 -3.949 -10.472 1.00 73.00 114 ALA A CA 1
ATOM 895 C C . ALA A 1 114 ? 18.518 -2.755 -11.434 1.00 73.00 114 ALA A C 1
ATOM 897 O O . ALA A 1 114 ? 18.231 -2.959 -12.616 1.00 73.00 114 ALA A O 1
ATOM 898 N N . LYS A 1 115 ? 18.784 -1.524 -10.971 1.00 76.50 115 LYS A N 1
ATOM 899 C CA . LYS A 1 115 ? 18.783 -0.320 -11.825 1.00 76.50 115 LYS A CA 1
ATOM 900 C C . LYS A 1 115 ? 19.864 -0.389 -12.906 1.00 76.50 115 LYS A C 1
ATOM 902 O O . LYS A 1 115 ? 19.559 -0.164 -14.074 1.00 76.50 115 LYS A O 1
ATOM 907 N N . TYR A 1 116 ? 21.096 -0.769 -12.558 1.00 78.06 116 TYR A N 1
ATOM 908 C CA . TYR A 1 116 ? 22.164 -0.945 -13.552 1.00 78.06 116 TYR A CA 1
ATOM 909 C C . TYR A 1 116 ? 21.847 -2.051 -14.567 1.00 78.06 116 TYR A C 1
ATOM 911 O O . TYR A 1 116 ? 22.137 -1.895 -15.752 1.00 78.06 116 TYR A O 1
ATOM 919 N N . ILE A 1 117 ? 21.210 -3.144 -14.131 1.00 74.56 117 ILE A N 1
ATOM 920 C CA . ILE A 1 117 ? 20.735 -4.209 -15.026 1.00 74.56 117 ILE A CA 1
ATOM 921 C C . ILE A 1 117 ? 19.654 -3.677 -15.976 1.00 74.56 117 ILE A C 1
ATOM 923 O O . ILE A 1 117 ? 19.689 -3.969 -17.169 1.00 74.56 117 ILE A O 1
ATOM 927 N N . GLN A 1 118 ? 18.710 -2.874 -15.484 1.00 72.12 118 GLN A N 1
ATOM 928 C CA . GLN A 1 118 ? 17.660 -2.286 -16.314 1.00 72.12 118 GLN A CA 1
ATOM 929 C C . GLN A 1 118 ? 18.230 -1.352 -17.391 1.00 72.12 118 GLN A C 1
ATOM 931 O O . GLN A 1 118 ? 17.842 -1.467 -18.554 1.00 72.12 118 GLN A O 1
ATOM 936 N N . THR A 1 119 ? 19.169 -0.474 -17.036 1.00 73.25 119 THR A N 1
ATOM 937 C CA . THR A 1 119 ? 19.842 0.410 -18.003 1.00 73.25 119 THR A CA 1
ATOM 938 C C . THR A 1 119 ? 20.641 -0.397 -19.027 1.00 73.25 119 THR A C 1
ATOM 940 O O . THR A 1 119 ? 20.538 -0.153 -20.227 1.00 73.25 119 THR A O 1
ATOM 943 N N . PHE A 1 120 ? 21.355 -1.438 -18.586 1.00 73.56 120 PHE A N 1
ATOM 944 C CA . PHE A 1 120 ? 22.076 -2.358 -19.471 1.00 73.56 120 PHE A CA 1
ATOM 945 C C . PHE A 1 120 ? 21.152 -3.024 -20.508 1.00 73.56 120 PHE A C 1
ATOM 947 O O . PHE A 1 120 ? 21.537 -3.196 -21.663 1.00 73.56 120 PHE A O 1
ATOM 954 N N . LEU A 1 121 ? 19.925 -3.385 -20.115 1.00 64.75 121 LEU A N 1
ATOM 955 C CA . LEU A 1 121 ? 18.928 -4.001 -21.000 1.00 64.75 121 LEU A CA 1
ATOM 956 C C . LEU A 1 121 ? 18.361 -3.031 -22.048 1.00 64.75 121 LEU A C 1
ATOM 958 O O . LEU A 1 121 ? 17.989 -3.467 -23.135 1.00 64.75 121 LEU A O 1
ATOM 962 N N . GLN A 1 122 ? 18.285 -1.734 -21.744 1.00 70.88 122 GLN A N 1
ATOM 963 C CA . GLN A 1 122 ? 17.803 -0.719 -22.689 1.00 70.88 122 GLN A CA 1
ATOM 964 C C . GLN A 1 122 ? 18.820 -0.424 -23.799 1.00 70.88 122 GLN A C 1
ATOM 966 O O . GLN A 1 122 ? 18.421 -0.088 -24.912 1.00 70.88 122 GLN A O 1
ATOM 971 N N . ILE A 1 123 ? 20.114 -0.595 -23.516 1.00 70.44 123 ILE A N 1
ATOM 972 C CA . ILE A 1 123 ? 21.203 -0.310 -24.459 1.00 70.44 123 ILE A CA 1
ATOM 973 C C . ILE A 1 123 ? 21.269 -1.361 -25.592 1.00 70.44 123 ILE A C 1
ATOM 975 O O . ILE A 1 123 ? 21.777 -1.043 -26.664 1.00 70.44 123 ILE A O 1
ATOM 979 N N . MET A 1 124 ? 20.714 -2.580 -25.429 1.00 56.97 124 MET A N 1
ATOM 980 C CA . MET A 1 124 ? 20.678 -3.607 -26.493 1.00 56.97 124 MET A CA 1
ATOM 981 C C . MET A 1 124 ? 19.458 -4.563 -26.422 1.00 56.97 124 MET A C 1
ATOM 983 O O . MET A 1 124 ? 19.378 -5.375 -25.499 1.00 56.97 124 MET A O 1
ATOM 987 N N . PRO A 1 125 ? 18.575 -4.606 -27.444 1.00 56.69 125 PRO A N 1
ATOM 988 C CA . PRO A 1 125 ? 17.459 -5.561 -27.508 1.00 56.69 125 PRO A CA 1
ATOM 989 C C . PRO A 1 125 ? 17.784 -6.966 -28.078 1.00 56.69 125 PRO A C 1
ATOM 991 O O . PRO A 1 125 ? 16.885 -7.804 -28.135 1.00 56.69 125 PRO A O 1
ATOM 994 N N . ASN A 1 126 ? 19.028 -7.290 -28.467 1.00 54.38 126 ASN A N 1
ATOM 995 C CA . ASN A 1 126 ? 19.330 -8.555 -29.167 1.00 54.38 126 ASN A CA 1
ATOM 996 C C . ASN A 1 126 ? 19.953 -9.670 -28.287 1.00 54.38 126 ASN A C 1
ATOM 998 O O . ASN A 1 126 ? 21.159 -9.802 -28.093 1.00 54.38 126 ASN A O 1
ATOM 1002 N N . THR A 1 127 ? 19.025 -10.481 -27.772 1.00 55.78 127 THR A N 1
ATOM 1003 C CA . THR A 1 127 ? 18.909 -11.959 -27.813 1.00 55.78 127 THR A CA 1
ATOM 1004 C C . THR A 1 127 ? 19.826 -12.937 -27.069 1.00 55.78 127 THR A C 1
ATOM 1006 O O . THR A 1 127 ? 19.295 -13.987 -26.727 1.00 55.78 127 THR A O 1
ATOM 1009 N N . GLU A 1 128 ? 21.083 -12.676 -26.699 1.00 54.28 128 GLU A N 1
ATOM 1010 C CA . GLU A 1 128 ? 21.850 -13.700 -25.929 1.00 54.28 128 GLU A CA 1
ATOM 1011 C C . GLU A 1 128 ? 22.023 -13.355 -24.447 1.00 54.28 128 GLU A C 1
ATOM 1013 O O . GLU A 1 128 ? 21.721 -14.161 -23.568 1.00 54.28 128 GLU A O 1
ATOM 1018 N N . ILE A 1 129 ? 22.394 -12.114 -24.136 1.00 53.34 129 ILE A N 1
ATOM 1019 C CA . ILE A 1 129 ? 22.515 -11.662 -22.741 1.00 53.34 129 ILE A CA 1
ATOM 1020 C C . ILE A 1 129 ? 21.129 -11.454 -22.109 1.00 53.34 129 ILE A C 1
ATOM 1022 O O . ILE A 1 129 ? 20.962 -11.632 -20.909 1.00 53.34 129 ILE A O 1
ATOM 1026 N N . LEU A 1 130 ? 20.107 -11.160 -22.919 1.00 50.22 130 LEU A N 1
ATOM 1027 C CA . LEU A 1 130 ? 18.709 -11.062 -22.487 1.00 50.22 130 LEU A CA 1
ATOM 1028 C C . LEU A 1 130 ? 18.165 -12.383 -21.929 1.00 50.22 130 LEU A C 1
ATOM 1030 O O . LEU A 1 130 ? 17.336 -12.342 -21.027 1.00 50.22 130 LEU A O 1
ATOM 1034 N N . VAL A 1 131 ? 18.622 -13.536 -22.431 1.00 54.06 131 VAL A N 1
ATOM 1035 C CA . VAL A 1 131 ? 18.230 -14.854 -21.902 1.00 54.06 131 VAL A CA 1
ATOM 1036 C C . VAL A 1 131 ? 18.883 -15.073 -20.543 1.00 54.06 131 VAL A C 1
ATOM 1038 O O . VAL A 1 131 ? 18.185 -15.324 -19.567 1.00 54.06 131 VAL A O 1
ATOM 1041 N N . TRP A 1 132 ? 20.192 -14.838 -20.445 1.00 51.25 132 TRP A N 1
ATOM 1042 C CA . TRP A 1 132 ? 20.935 -14.983 -19.192 1.00 51.25 132 TRP A CA 1
ATOM 1043 C C . TRP A 1 132 ? 20.488 -13.984 -18.107 1.00 51.25 132 TRP A C 1
ATOM 1045 O O . TRP A 1 132 ? 20.387 -14.339 -16.933 1.00 51.25 132 TRP A O 1
ATOM 1055 N N . ILE A 1 133 ? 20.165 -12.739 -18.480 1.00 52.78 133 ILE A N 1
ATOM 1056 C CA . ILE A 1 133 ? 19.626 -11.729 -17.559 1.00 52.78 133 ILE A CA 1
ATOM 1057 C C . ILE A 1 133 ? 18.166 -12.021 -17.220 1.00 52.78 133 ILE A C 1
ATOM 1059 O O . ILE A 1 133 ? 17.810 -11.865 -16.061 1.00 52.78 133 ILE A O 1
ATOM 1063 N N . LYS A 1 134 ? 17.316 -12.483 -18.152 1.00 53.47 134 LYS A N 1
ATOM 1064 C CA . LYS A 1 134 ? 15.963 -12.939 -17.788 1.00 53.47 134 LYS A CA 1
ATOM 1065 C C . LYS A 1 134 ? 16.033 -14.084 -16.793 1.00 53.47 134 LYS A C 1
ATOM 1067 O O . LYS A 1 134 ? 15.339 -14.021 -15.791 1.00 53.47 134 LYS A O 1
ATOM 1072 N N . GLU A 1 135 ? 16.886 -15.078 -17.013 1.00 55.69 135 GLU A N 1
ATOM 1073 C CA . GLU A 1 135 ? 17.059 -16.193 -16.080 1.00 55.69 135 GLU A CA 1
ATOM 1074 C C . GLU A 1 135 ? 17.534 -15.704 -14.703 1.00 55.69 135 GLU A C 1
ATOM 1076 O O . GLU A 1 135 ? 16.892 -16.006 -13.700 1.00 55.69 135 GLU A O 1
ATOM 1081 N N . ASN A 1 136 ? 18.573 -14.865 -14.627 1.00 57.34 136 ASN A N 1
ATOM 1082 C CA . ASN A 1 136 ? 19.069 -14.346 -13.344 1.00 57.34 136 ASN A CA 1
ATOM 1083 C C . ASN A 1 136 ? 18.105 -13.359 -12.657 1.00 57.34 136 ASN A C 1
ATOM 1085 O O . ASN A 1 136 ? 17.966 -13.387 -11.435 1.00 57.34 136 ASN A O 1
ATOM 1089 N N . LEU A 1 137 ? 17.398 -12.516 -13.412 1.00 58.22 137 LEU A N 1
ATOM 1090 C CA . LEU A 1 137 ? 16.389 -11.595 -12.884 1.00 58.22 137 LEU A CA 1
ATOM 1091 C C . LEU A 1 137 ? 15.148 -12.360 -12.405 1.00 58.22 137 LEU A C 1
ATOM 1093 O O . LEU A 1 137 ? 14.618 -12.033 -11.349 1.00 58.22 137 LEU A O 1
ATOM 1097 N N . ILE A 1 138 ? 14.738 -13.425 -13.107 1.00 61.41 138 ILE A N 1
ATOM 1098 C CA . ILE A 1 138 ? 13.715 -14.372 -12.638 1.00 61.41 138 ILE A CA 1
ATOM 1099 C C . ILE A 1 138 ? 14.159 -15.007 -11.323 1.00 61.41 138 ILE A C 1
ATOM 1101 O O . ILE A 1 138 ? 13.339 -15.124 -10.420 1.00 61.41 138 ILE A O 1
ATOM 1105 N N . TYR A 1 139 ? 15.437 -15.370 -11.168 1.00 63.53 139 TYR A N 1
ATOM 1106 C CA . TYR A 1 139 ? 15.947 -15.855 -9.887 1.00 63.53 139 TYR A CA 1
ATOM 1107 C C . TYR A 1 139 ? 15.799 -14.791 -8.797 1.00 63.53 139 TYR A C 1
ATOM 1109 O O . TYR A 1 139 ? 15.089 -15.049 -7.830 1.00 63.53 139 TYR A O 1
ATOM 1117 N N . VAL A 1 140 ? 16.375 -13.594 -8.949 1.00 64.19 140 VAL A N 1
ATOM 1118 C CA . VAL A 1 140 ? 16.280 -12.515 -7.938 1.00 64.19 140 VAL A CA 1
ATOM 1119 C C . VAL A 1 140 ? 14.822 -12.171 -7.609 1.00 64.19 140 VAL A C 1
ATOM 1121 O O . VAL A 1 140 ? 14.463 -11.969 -6.451 1.00 64.19 140 VAL A O 1
ATOM 1124 N N . MET A 1 141 ? 13.938 -12.153 -8.603 1.00 64.75 141 MET A N 1
ATOM 1125 C CA . MET A 1 141 ? 12.514 -11.897 -8.391 1.00 64.75 141 MET A CA 1
ATOM 1126 C C . MET A 1 141 ? 11.802 -13.067 -7.708 1.00 64.75 141 MET A C 1
ATOM 1128 O O . MET A 1 141 ? 10.983 -12.836 -6.822 1.00 64.75 141 MET A O 1
ATOM 1132 N N . ARG A 1 142 ? 12.156 -14.317 -8.025 1.00 68.19 142 ARG A N 1
ATOM 1133 C CA . ARG A 1 142 ? 11.650 -15.503 -7.323 1.00 68.19 142 ARG A CA 1
ATOM 1134 C C . ARG A 1 142 ? 12.123 -15.543 -5.871 1.00 68.19 142 ARG A C 1
ATOM 1136 O O . ARG A 1 142 ? 11.347 -15.940 -5.012 1.00 68.19 142 ARG A O 1
ATOM 1143 N N . TRP A 1 143 ? 13.336 -15.069 -5.588 1.00 71.62 143 TRP A N 1
ATOM 1144 C CA . TRP A 1 143 ? 13.837 -14.873 -4.225 1.00 71.62 143 TRP A CA 1
ATOM 1145 C C . TRP A 1 143 ? 13.056 -13.790 -3.474 1.00 71.62 143 TRP A C 1
ATOM 1147 O O . TRP A 1 143 ? 12.725 -14.002 -2.316 1.00 71.62 143 TRP A O 1
ATOM 1157 N N . ASN A 1 144 ? 12.689 -12.677 -4.123 1.00 74.25 144 ASN A N 1
ATOM 1158 C CA . ASN A 1 144 ? 11.829 -11.659 -3.505 1.00 74.25 144 ASN A CA 1
ATOM 1159 C C . ASN A 1 144 ? 10.440 -12.212 -3.167 1.00 74.25 144 ASN A C 1
ATOM 1161 O O . ASN A 1 144 ? 9.953 -12.009 -2.060 1.00 74.25 144 ASN A O 1
ATOM 1165 N N . VAL A 1 145 ? 9.813 -12.938 -4.098 1.00 78.31 145 VAL A N 1
ATOM 1166 C CA . VAL A 1 145 ? 8.523 -13.596 -3.844 1.00 78.31 145 VAL A CA 1
ATOM 1167 C C . VAL A 1 145 ? 8.653 -14.598 -2.698 1.00 78.31 145 VAL A C 1
ATOM 1169 O O . VAL A 1 145 ? 7.851 -14.568 -1.772 1.00 78.31 145 VAL A O 1
ATOM 1172 N N . TYR A 1 146 ? 9.684 -15.443 -2.728 1.00 80.88 146 TYR A N 1
ATOM 1173 C CA . TYR A 1 146 ? 9.949 -16.423 -1.680 1.00 80.88 146 TYR A CA 1
ATOM 1174 C C . TYR A 1 146 ? 10.148 -15.762 -0.309 1.00 80.88 146 TYR A C 1
ATOM 1176 O O . TYR A 1 146 ? 9.492 -16.149 0.648 1.00 80.88 146 TYR A O 1
ATOM 1184 N N . ALA A 1 147 ? 10.963 -14.707 -0.228 1.00 83.94 147 ALA A N 1
ATOM 1185 C CA . ALA A 1 147 ? 11.191 -13.963 1.008 1.00 83.94 147 ALA A CA 1
ATOM 1186 C C . ALA A 1 147 ? 9.905 -13.327 1.556 1.00 83.94 147 ALA A C 1
ATOM 1188 O O . ALA A 1 147 ? 9.700 -13.318 2.764 1.00 83.94 147 ALA A O 1
ATOM 1189 N N . ILE A 1 148 ? 9.025 -12.820 0.685 1.00 85.75 148 ILE A N 1
ATOM 1190 C CA . ILE A 1 148 ? 7.726 -12.272 1.095 1.00 85.75 148 ILE A CA 1
ATOM 1191 C C . ILE A 1 148 ? 6.837 -13.367 1.699 1.00 85.75 148 ILE A C 1
ATOM 1193 O O . ILE A 1 148 ? 6.239 -13.134 2.744 1.00 85.75 148 ILE A O 1
ATOM 1197 N N . TYR A 1 149 ? 6.761 -14.547 1.076 1.00 84.19 149 TYR A N 1
ATOM 1198 C CA . TYR A 1 149 ? 5.965 -15.661 1.602 1.00 84.19 149 TYR A CA 1
ATOM 1199 C C . TYR A 1 149 ? 6.545 -16.243 2.898 1.00 84.19 149 TYR A C 1
ATOM 1201 O O . TYR A 1 149 ? 5.786 -16.523 3.814 1.00 84.19 149 TYR A O 1
ATOM 1209 N N . GLU A 1 150 ? 7.866 -16.366 3.019 1.00 86.25 150 GLU A N 1
ATOM 1210 C CA . GLU A 1 150 ? 8.524 -16.810 4.260 1.00 86.25 150 GLU A CA 1
ATOM 1211 C C . GLU A 1 150 ? 8.317 -15.811 5.407 1.00 86.25 150 GLU A C 1
ATOM 1213 O O . GLU A 1 150 ? 7.999 -16.194 6.530 1.00 86.25 150 GLU A O 1
ATOM 1218 N N . LEU A 1 151 ? 8.439 -14.505 5.134 1.00 88.56 151 LEU A N 1
ATOM 1219 C CA . LEU A 1 151 ? 8.131 -13.470 6.125 1.00 88.56 151 LEU A CA 1
ATOM 1220 C C . LEU A 1 151 ? 6.655 -13.486 6.531 1.00 88.56 151 LEU A C 1
ATOM 1222 O O . LEU A 1 151 ? 6.346 -13.171 7.681 1.00 88.56 151 LEU A O 1
ATOM 1226 N N . GLN A 1 152 ? 5.763 -13.820 5.598 1.00 89.31 152 GLN A N 1
ATOM 1227 C CA . GLN A 1 152 ? 4.342 -13.965 5.877 1.00 89.31 152 GLN A CA 1
ATOM 1228 C C . GLN A 1 152 ? 4.061 -15.194 6.746 1.00 89.31 152 GLN A C 1
ATOM 1230 O O . GLN A 1 152 ? 3.353 -15.056 7.735 1.00 89.31 152 GLN A O 1
ATOM 1235 N N . ASP A 1 153 ? 4.665 -16.348 6.456 1.00 88.62 153 ASP A N 1
ATOM 1236 C CA . ASP A 1 153 ? 4.529 -17.565 7.271 1.00 88.62 153 ASP A CA 1
ATOM 1237 C C . ASP A 1 153 ? 5.044 -17.349 8.706 1.00 88.62 153 ASP A C 1
ATOM 1239 O O . ASP A 1 153 ? 4.389 -17.699 9.692 1.00 88.62 153 ASP A O 1
ATOM 1243 N N . GLU A 1 154 ? 6.179 -16.659 8.853 1.00 89.69 154 GLU A N 1
ATOM 1244 C CA . GLU A 1 154 ? 6.725 -16.312 10.166 1.00 89.69 154 GLU A CA 1
ATOM 1245 C C . GLU A 1 154 ? 5.823 -15.314 10.921 1.00 89.69 154 GLU A C 1
ATOM 1247 O O . GLU A 1 154 ? 5.640 -15.428 12.139 1.00 89.69 154 GLU A O 1
ATOM 1252 N N . CYS A 1 155 ? 5.217 -14.351 10.214 1.00 90.38 155 CYS A N 1
ATOM 1253 C CA . CYS A 1 155 ? 4.209 -13.460 10.793 1.00 90.38 155 CYS A CA 1
ATOM 1254 C C . CYS A 1 155 ? 2.954 -14.238 11.208 1.00 90.38 155 CYS A C 1
ATOM 1256 O O . CYS A 1 155 ? 2.447 -14.041 12.315 1.00 90.38 155 CYS A O 1
ATOM 1258 N N . ASP A 1 156 ? 2.494 -15.171 10.378 1.00 91.31 156 ASP A N 1
ATOM 1259 C CA . ASP A 1 156 ? 1.323 -15.990 10.658 1.00 91.31 156 ASP A CA 1
ATOM 1260 C C . ASP A 1 156 ? 1.520 -16.859 11.902 1.00 91.31 156 ASP A C 1
ATOM 1262 O O . ASP A 1 156 ? 0.657 -16.914 12.782 1.00 91.31 156 ASP A O 1
ATOM 1266 N N . SER A 1 157 ? 2.696 -17.462 12.039 1.00 90.12 157 SER A N 1
ATOM 1267 C CA . SER A 1 157 ? 3.061 -18.283 13.188 1.00 90.12 157 SER A CA 1
ATOM 1268 C C . SER A 1 157 ? 3.271 -17.445 14.455 1.00 90.12 157 SER A C 1
ATOM 1270 O O . SER A 1 157 ? 2.555 -17.600 15.457 1.00 90.12 157 SER A O 1
ATOM 1272 N N . ARG A 1 158 ? 4.238 -16.516 14.439 1.00 92.06 158 ARG A N 1
ATOM 1273 C CA . ARG A 1 158 ? 4.636 -15.768 15.645 1.00 92.06 158 ARG A CA 1
ATOM 1274 C C . ARG A 1 158 ? 3.697 -14.622 15.963 1.00 92.06 158 ARG A C 1
ATOM 1276 O O . ARG A 1 158 ? 3.365 -14.434 17.134 1.00 92.06 158 ARG A O 1
ATOM 1283 N N . GLY A 1 159 ? 3.263 -13.869 14.957 1.00 91.81 159 GLY A N 1
ATOM 1284 C CA . GLY A 1 159 ? 2.340 -12.748 15.124 1.00 91.81 159 GLY A CA 1
ATOM 1285 C C . GLY A 1 159 ? 1.026 -13.210 15.742 1.00 91.81 159 GLY A C 1
ATOM 1286 O O . GLY A 1 159 ? 0.590 -12.652 16.751 1.00 91.81 159 GLY A O 1
ATOM 1287 N N . SER A 1 160 ? 0.453 -14.307 15.235 1.00 93.25 160 SER A N 1
ATOM 1288 C CA . SER A 1 160 ? -0.778 -14.874 15.799 1.00 93.25 160 SER A CA 1
ATOM 1289 C C . SER A 1 160 ? -0.604 -15.309 17.247 1.00 93.25 160 SER A C 1
ATOM 1291 O O . SER A 1 160 ? -1.489 -15.088 18.071 1.00 93.25 160 SER A O 1
ATOM 1293 N N . LEU A 1 161 ? 0.531 -15.929 17.583 1.00 94.00 161 LEU A N 1
ATOM 1294 C CA . LEU A 1 161 ? 0.807 -16.368 18.948 1.00 94.00 161 LEU A CA 1
ATOM 1295 C C . LEU A 1 161 ? 0.942 -15.183 19.912 1.00 94.00 161 LEU A C 1
ATOM 1297 O O . LEU A 1 161 ? 0.429 -15.244 21.029 1.00 94.00 161 LEU A O 1
ATOM 1301 N N . ILE A 1 162 ? 1.618 -14.111 19.491 1.00 94.19 162 ILE A N 1
ATOM 1302 C CA . ILE A 1 162 ? 1.778 -12.889 20.290 1.00 94.19 162 ILE A CA 1
ATOM 1303 C C . ILE A 1 162 ? 0.413 -12.259 20.566 1.00 94.19 162 ILE A C 1
ATOM 1305 O O . ILE A 1 162 ? 0.095 -11.974 21.720 1.00 94.19 162 ILE A O 1
ATOM 1309 N N . LEU A 1 163 ? -0.415 -12.102 19.532 1.00 94.12 163 LEU A N 1
ATOM 1310 C CA . LEU A 1 163 ? -1.748 -11.524 19.670 1.00 94.12 163 LEU A CA 1
ATOM 1311 C C . LEU A 1 163 ? -2.675 -12.403 20.527 1.00 94.12 163 LEU A C 1
ATOM 1313 O O . LEU A 1 163 ? -3.352 -11.888 21.415 1.00 94.12 163 LEU A O 1
ATOM 1317 N N . LYS A 1 164 ? -2.644 -13.734 20.366 1.00 94.88 164 LYS A N 1
ATOM 1318 C CA . LYS A 1 164 ? -3.388 -14.665 21.241 1.00 94.88 164 LYS A CA 1
ATOM 1319 C C . LYS A 1 164 ? -2.955 -14.536 22.705 1.00 94.88 164 LYS A C 1
ATOM 1321 O O . LYS A 1 164 ? -3.803 -14.409 23.586 1.00 94.88 164 LYS A O 1
ATOM 1326 N N . LYS A 1 165 ? -1.647 -14.465 22.974 1.00 95.00 165 LYS A N 1
ATOM 1327 C CA . LYS A 1 165 ? -1.127 -14.226 24.331 1.00 95.00 165 LYS A CA 1
ATOM 1328 C C . LYS A 1 165 ? -1.542 -12.869 24.892 1.00 95.00 165 LYS A C 1
ATOM 1330 O O . LYS A 1 165 ? -1.810 -12.779 26.086 1.00 95.00 165 LYS A O 1
ATOM 1335 N N . TYR A 1 166 ? -1.613 -11.827 24.063 1.00 94.94 166 TYR A N 1
ATOM 1336 C CA . TYR A 1 166 ? -2.122 -10.519 24.478 1.00 94.94 166 TYR A CA 1
ATOM 1337 C C . TYR A 1 166 ? -3.593 -10.599 24.916 1.00 94.94 166 TYR A C 1
ATOM 1339 O O . TYR A 1 166 ? -3.932 -10.132 26.006 1.00 94.94 166 TYR A O 1
ATOM 1347 N N . ILE A 1 167 ? -4.444 -11.263 24.121 1.00 94.50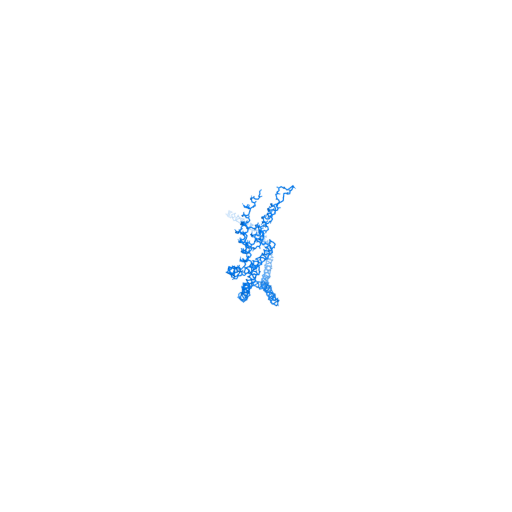 167 ILE A N 1
ATOM 1348 C CA . ILE A 1 167 ? -5.864 -11.491 24.445 1.00 94.50 167 ILE A CA 1
ATOM 1349 C C . ILE A 1 167 ? -6.005 -12.215 25.793 1.00 94.50 167 ILE A C 1
ATOM 1351 O O . ILE A 1 167 ? -6.822 -11.817 26.628 1.00 94.50 167 ILE A O 1
ATOM 1355 N N . GLU A 1 168 ? -5.204 -13.259 26.021 1.00 95.19 168 GLU A N 1
ATOM 1356 C CA . GLU A 1 168 ? -5.191 -14.025 27.273 1.00 95.19 168 GLU A CA 1
ATOM 1357 C C . GLU A 1 168 ? -4.685 -13.197 28.461 1.00 95.19 168 GLU A C 1
ATOM 1359 O O . GLU A 1 168 ? -5.311 -13.193 29.523 1.00 95.19 168 GLU A O 1
ATOM 1364 N N . TYR A 1 169 ? -3.586 -12.458 28.281 1.00 93.62 169 TYR A N 1
ATOM 1365 C CA . TYR A 1 169 ? -2.975 -11.617 29.312 1.00 93.62 169 TYR A CA 1
ATOM 1366 C C . TYR A 1 169 ? -3.936 -10.529 29.802 1.00 93.62 169 TYR A C 1
ATOM 1368 O O . TYR A 1 169 ? -4.129 -10.366 31.009 1.00 93.62 169 TYR A O 1
ATOM 1376 N N . ARG A 1 170 ? -4.591 -9.829 28.867 1.00 92.25 170 ARG A N 1
ATOM 1377 C CA . ARG A 1 170 ? -5.606 -8.807 29.165 1.00 92.25 170 ARG A CA 1
ATOM 1378 C C . ARG A 1 170 ? -6.973 -9.391 29.520 1.00 92.25 170 ARG A C 1
ATOM 1380 O O . ARG A 1 170 ? -7.845 -8.655 29.969 1.00 92.25 170 ARG A O 1
ATOM 1387 N N . LYS A 1 171 ? -7.166 -10.705 29.356 1.00 93.12 171 LYS A N 1
ATOM 1388 C CA . LYS A 1 171 ? -8.430 -11.414 29.619 1.00 93.12 171 LYS A CA 1
ATOM 1389 C C . LYS A 1 171 ? -9.614 -10.766 28.890 1.00 93.12 171 LYS A C 1
ATOM 1391 O O . LYS A 1 171 ? -10.712 -10.675 29.446 1.00 93.12 171 LYS A O 1
ATOM 1396 N N . LEU A 1 172 ? -9.406 -10.342 27.639 1.00 92.81 172 LEU A N 1
ATOM 1397 C CA . LEU A 1 172 ? -10.381 -9.542 26.881 1.00 92.81 172 LEU A CA 1
ATOM 1398 C C . LEU A 1 172 ? -11.738 -10.239 26.733 1.00 92.81 172 LEU A C 1
ATOM 1400 O O . LEU A 1 172 ? -12.776 -9.583 26.816 1.00 92.81 172 LEU A O 1
ATOM 1404 N N . ALA A 1 173 ? -11.744 -11.568 26.598 1.00 92.56 173 ALA A N 1
ATOM 1405 C CA . ALA A 1 173 ? -12.967 -12.371 26.547 1.00 92.56 173 ALA A CA 1
ATOM 1406 C C . ALA A 1 173 ? -13.801 -12.268 27.835 1.00 92.56 173 ALA A C 1
ATOM 1408 O O . ALA A 1 173 ? -15.027 -12.163 27.787 1.00 92.56 173 ALA A O 1
ATOM 1409 N N . LYS A 1 174 ? -13.141 -12.257 28.999 1.00 90.38 174 LYS A N 1
ATOM 1410 C CA . LYS A 1 174 ? -13.821 -12.096 30.287 1.00 90.38 174 LYS A CA 1
ATOM 1411 C C . LYS A 1 174 ? -14.387 -10.683 30.414 1.00 90.38 174 LYS A C 1
ATOM 1413 O O . LYS A 1 174 ? -15.564 -10.535 30.724 1.00 90.38 174 LYS A O 1
ATOM 1418 N N . LEU A 1 175 ? -13.574 -9.674 30.099 1.00 89.75 175 LEU A N 1
ATOM 1419 C CA . LEU A 1 175 ? -13.962 -8.265 30.168 1.00 89.75 175 LEU A CA 1
ATOM 1420 C C . LEU A 1 175 ? -15.171 -7.957 29.272 1.00 89.75 175 LEU A C 1
ATOM 1422 O O . LEU A 1 175 ? -16.160 -7.383 29.719 1.00 89.75 175 LEU A O 1
ATOM 1426 N N . THR A 1 176 ? -15.144 -8.398 28.014 1.00 91.56 176 THR A N 1
ATOM 1427 C CA . THR A 1 176 ? -16.283 -8.200 27.102 1.00 91.56 176 THR A CA 1
ATOM 1428 C C . THR A 1 176 ? -17.518 -9.001 27.511 1.00 91.56 176 THR A C 1
ATOM 1430 O O . THR A 1 176 ? -18.638 -8.535 27.301 1.00 91.56 176 THR A O 1
ATOM 1433 N N . SER A 1 177 ? -17.365 -10.170 28.140 1.00 89.12 177 SER A N 1
ATOM 1434 C CA . SER A 1 177 ? -18.496 -10.902 28.728 1.00 89.12 177 SER A CA 1
ATOM 1435 C C . SER A 1 177 ? -19.124 -10.151 29.907 1.00 89.12 177 SER A C 1
ATOM 1437 O O . SER A 1 177 ? -20.352 -10.101 30.016 1.00 89.12 177 SER A O 1
ATOM 1439 N N . GLU A 1 178 ? -18.309 -9.557 30.779 1.00 87.44 178 GLU A N 1
ATOM 1440 C CA . GLU A 1 178 ? -18.767 -8.727 31.900 1.00 87.44 178 GLU A CA 1
ATOM 1441 C C . GLU A 1 178 ? -19.534 -7.498 31.384 1.00 87.44 178 GLU A C 1
ATOM 1443 O O . GLU A 1 178 ? -20.678 -7.281 31.785 1.00 87.44 178 GLU A O 1
ATOM 1448 N N . ILE A 1 179 ? -18.987 -6.791 30.389 1.00 86.94 179 ILE A N 1
ATOM 1449 C CA . ILE A 1 179 ? -19.639 -5.651 29.720 1.00 86.94 179 ILE A CA 1
ATOM 1450 C C . ILE A 1 179 ? -20.970 -6.049 29.074 1.00 86.94 179 ILE A C 1
ATOM 1452 O O . ILE A 1 179 ? -21.984 -5.376 29.253 1.00 86.94 179 ILE A O 1
ATOM 1456 N N . ASN A 1 180 ? -21.008 -7.159 28.335 1.00 86.44 180 ASN A N 1
ATOM 1457 C CA . ASN A 1 180 ? -22.241 -7.620 27.695 1.00 86.44 180 ASN A CA 1
ATOM 1458 C C . ASN A 1 180 ? -23.302 -8.047 28.718 1.00 86.44 180 ASN A C 1
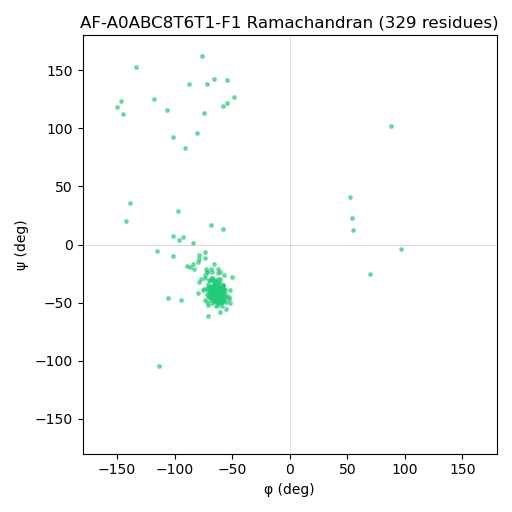ATOM 1460 O O . ASN A 1 180 ? -24.498 -7.901 28.470 1.00 86.44 180 ASN A O 1
ATOM 1464 N N . THR A 1 181 ? -22.880 -8.576 29.867 1.00 84.62 181 THR A N 1
ATOM 1465 C CA . THR A 1 181 ? -23.782 -8.915 30.974 1.00 84.62 181 THR A CA 1
ATOM 1466 C C . THR A 1 181 ? -24.335 -7.651 31.621 1.00 84.62 181 THR A C 1
ATOM 1468 O O . THR A 1 181 ? -25.547 -7.546 31.798 1.00 84.62 181 THR A O 1
ATOM 1471 N N . TYR A 1 182 ? -23.481 -6.659 31.880 1.00 79.62 182 TYR A N 1
ATOM 1472 C CA . TYR A 1 182 ? -23.892 -5.342 32.361 1.00 79.62 182 TYR A CA 1
ATOM 1473 C C . TYR A 1 182 ? -24.900 -4.679 31.409 1.00 79.62 182 TYR A C 1
ATOM 1475 O O . TYR A 1 182 ? -25.979 -4.280 31.839 1.00 79.62 182 TYR A O 1
ATOM 1483 N N . LYS A 1 183 ? -24.623 -4.683 30.097 1.00 76.06 183 LYS A N 1
ATOM 1484 C CA . LYS A 1 183 ? -25.522 -4.135 29.068 1.00 76.06 183 LYS A CA 1
ATOM 1485 C C . LYS A 1 183 ? -26.908 -4.796 29.063 1.00 76.06 183 LYS A C 1
ATOM 1487 O O . LYS A 1 183 ? -27.903 -4.131 28.795 1.00 76.06 183 LYS A O 1
ATOM 1492 N N . ARG A 1 184 ? -26.998 -6.101 29.354 1.00 70.69 184 ARG A N 1
ATOM 1493 C CA . ARG A 1 184 ? -28.287 -6.814 29.474 1.00 70.69 184 ARG A CA 1
ATOM 1494 C C . ARG A 1 184 ? -29.006 -6.526 30.793 1.00 70.69 184 ARG A C 1
ATOM 1496 O O . ARG A 1 184 ? -30.231 -6.555 30.826 1.00 70.69 184 ARG A O 1
ATOM 1503 N N . ASN A 1 185 ? -28.259 -6.236 31.854 1.00 66.69 185 ASN A N 1
ATOM 1504 C CA . ASN A 1 185 ? -28.766 -6.035 33.211 1.00 66.69 185 ASN A CA 1
ATOM 1505 C C . ASN A 1 185 ? -28.973 -4.553 33.564 1.00 66.69 185 ASN A C 1
ATOM 1507 O O . ASN A 1 185 ? -28.921 -4.205 34.743 1.00 66.69 185 ASN A O 1
ATOM 1511 N N . LEU A 1 186 ? -29.256 -3.699 32.571 1.00 58.09 186 LEU A N 1
ATOM 1512 C CA . LEU A 1 186 ? -29.420 -2.232 32.651 1.00 58.09 186 LEU A CA 1
ATOM 1513 C C . LEU A 1 186 ? -30.518 -1.729 33.630 1.00 58.09 186 LEU A C 1
ATOM 1515 O O . LEU A 1 186 ? -30.899 -0.564 33.603 1.00 58.09 186 LEU A O 1
ATOM 1519 N N . LEU A 1 187 ? -31.030 -2.601 34.505 1.00 48.28 187 LEU A N 1
ATOM 1520 C CA . LEU A 1 187 ? -32.053 -2.358 35.519 1.00 48.28 187 LEU A CA 1
ATOM 1521 C C . LEU A 1 187 ? -31.564 -2.507 36.970 1.00 48.28 187 LEU A C 1
ATOM 1523 O O . LEU A 1 187 ? -32.336 -2.200 37.877 1.00 48.28 187 LEU A O 1
ATOM 1527 N N . SER A 1 188 ? -30.327 -2.939 37.254 1.00 42.38 188 SER A N 1
ATOM 1528 C CA . SER A 1 188 ? -29.879 -2.993 38.653 1.00 42.38 188 SER A CA 1
ATOM 1529 C C . SER A 1 188 ? -28.395 -2.700 38.857 1.00 42.38 188 SER A C 1
ATOM 1531 O O . SER A 1 188 ? -27.539 -3.456 38.409 1.00 42.38 188 SER A O 1
ATOM 1533 N N . VAL A 1 189 ? -28.153 -1.686 39.694 1.00 42.00 189 VAL A N 1
ATOM 1534 C CA . VAL A 1 189 ? -26.893 -1.321 40.366 1.00 42.00 189 VAL A CA 1
ATOM 1535 C C . VAL A 1 189 ? -25.973 -0.387 39.564 1.00 42.00 189 VAL A C 1
ATOM 1537 O O . VAL A 1 189 ? -25.217 -0.793 38.692 1.00 42.00 189 VAL A O 1
ATOM 1540 N N . ARG A 1 190 ? -26.012 0.893 39.963 1.00 43.72 190 ARG A N 1
ATOM 1541 C CA . ARG A 1 190 ? -25.225 2.044 39.480 1.00 43.72 190 ARG A CA 1
ATOM 1542 C C . ARG A 1 190 ? -23.717 2.003 39.817 1.00 43.72 190 ARG A C 1
ATOM 1544 O O . ARG A 1 190 ? -23.084 3.046 39.747 1.00 43.72 190 ARG A O 1
ATOM 1551 N N . ASP A 1 191 ? -23.140 0.861 40.200 1.00 42.94 191 ASP A N 1
ATOM 1552 C CA . ASP A 1 191 ? -21.856 0.877 40.933 1.00 42.94 191 ASP A CA 1
ATOM 1553 C C . ASP A 1 191 ? -20.844 -0.241 40.593 1.00 42.94 191 ASP A C 1
ATOM 1555 O O . ASP A 1 191 ? -19.953 -0.526 41.387 1.00 42.94 191 ASP A O 1
ATOM 1559 N N . GLN A 1 192 ? -20.947 -0.904 39.429 1.00 46.00 192 GLN A N 1
ATOM 1560 C CA . GLN A 1 192 ? -19.958 -1.927 39.007 1.00 46.00 192 GLN A CA 1
ATOM 1561 C C . GLN A 1 192 ? -19.573 -1.883 37.515 1.00 46.00 192 GLN A C 1
ATOM 1563 O O . GLN A 1 192 ? -19.334 -2.918 36.896 1.00 46.00 192 GLN A O 1
ATOM 1568 N N . GLY A 1 193 ? -19.485 -0.695 36.916 1.00 54.03 193 GLY A N 1
ATOM 1569 C CA . GLY A 1 193 ? -18.750 -0.553 35.655 1.00 54.03 193 GLY A CA 1
ATOM 1570 C C . GLY A 1 193 ? -17.242 -0.675 35.907 1.00 54.03 193 GLY A C 1
ATOM 1571 O O . GLY A 1 193 ? -16.744 -0.129 36.890 1.00 54.03 193 GLY A O 1
ATOM 1572 N N . SER A 1 194 ? -16.504 -1.388 35.049 1.00 58.97 194 SER A N 1
ATOM 1573 C CA . SER A 1 194 ? -15.032 -1.335 35.038 1.00 58.97 194 SER A CA 1
ATOM 1574 C C . SER A 1 194 ? -14.569 0.129 34.897 1.00 58.97 194 SER A C 1
ATOM 1576 O O . SER A 1 194 ? -15.221 0.880 34.170 1.00 58.97 194 SER A O 1
ATOM 1578 N N . ASP A 1 195 ? -13.490 0.552 35.582 1.00 65.31 195 ASP A N 1
ATOM 1579 C CA . ASP A 1 195 ? -13.035 1.960 35.553 1.00 65.31 195 ASP A CA 1
ATOM 1580 C C . ASP A 1 195 ? -12.838 2.398 34.085 1.00 65.31 195 ASP A C 1
ATOM 1582 O O . ASP A 1 195 ? -12.047 1.769 33.371 1.00 65.31 195 ASP A O 1
ATOM 1586 N N . PRO A 1 196 ? -13.529 3.457 33.611 1.00 68.25 196 PRO A N 1
ATOM 1587 C CA . PRO A 1 196 ? -13.393 3.961 32.245 1.00 68.25 196 PRO A CA 1
ATOM 1588 C C . PRO A 1 196 ? -11.940 4.200 31.813 1.00 68.25 196 PRO A C 1
ATOM 1590 O O . PRO A 1 196 ? -11.627 4.061 30.633 1.00 68.25 196 PRO A O 1
ATOM 1593 N N . ARG A 1 197 ? -11.042 4.490 32.766 1.00 74.44 197 ARG A N 1
ATOM 1594 C CA . ARG A 1 197 ? -9.606 4.686 32.515 1.00 74.44 197 ARG A CA 1
ATOM 1595 C C . ARG A 1 197 ? -8.865 3.398 32.154 1.00 74.44 19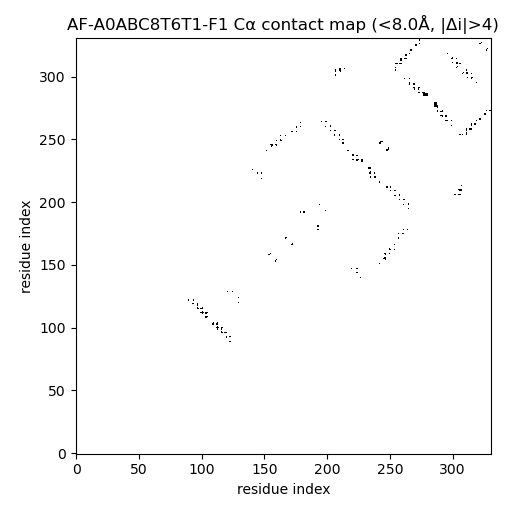7 ARG A C 1
ATOM 1597 O O . ARG A 1 197 ? -7.935 3.437 31.354 1.00 74.44 197 ARG A O 1
ATOM 1604 N N . GLU A 1 198 ? -9.262 2.257 32.715 1.00 80.81 198 GLU A N 1
ATOM 1605 C CA . GLU A 1 198 ? -8.672 0.963 32.343 1.00 80.81 198 GLU A CA 1
ATOM 1606 C C . GLU A 1 198 ? -9.116 0.541 30.940 1.00 80.81 198 GLU A C 1
ATOM 1608 O O . GLU A 1 198 ? -8.310 0.036 30.159 1.00 80.81 198 GLU A O 1
ATOM 1613 N N . ILE A 1 199 ? -10.382 0.796 30.596 1.00 86.06 199 ILE A N 1
ATOM 1614 C CA . ILE A 1 199 ? -10.915 0.512 29.258 1.00 86.06 199 ILE A CA 1
ATOM 1615 C C . ILE A 1 199 ? -10.224 1.381 28.210 1.00 86.06 199 ILE A C 1
ATOM 1617 O O . ILE A 1 199 ? -9.841 0.867 27.163 1.00 86.06 199 ILE A O 1
ATOM 1621 N N . GLU A 1 200 ? -10.021 2.667 28.494 1.00 87.88 200 GLU A N 1
ATOM 1622 C CA . GLU A 1 200 ? -9.300 3.577 27.601 1.00 87.88 200 GLU A CA 1
ATOM 1623 C C . GLU A 1 200 ? -7.871 3.094 27.314 1.00 87.88 200 GLU A C 1
ATOM 1625 O O . GLU A 1 200 ? -7.445 3.078 26.160 1.00 87.88 200 GLU A O 1
ATOM 1630 N N . LEU A 1 201 ? -7.163 2.597 28.333 1.00 90.25 201 LEU A N 1
ATOM 1631 C CA . LEU A 1 201 ? -5.832 2.017 28.155 1.00 90.25 201 LEU A CA 1
ATOM 1632 C C . LEU A 1 201 ? -5.859 0.791 27.231 1.00 90.25 201 LEU A C 1
ATOM 1634 O O . LEU A 1 201 ? -5.017 0.674 26.341 1.00 90.25 201 LEU A O 1
ATOM 1638 N N . TYR A 1 202 ? -6.830 -0.111 27.401 1.00 92.06 202 TYR A N 1
ATOM 1639 C CA . TYR A 1 202 ? -6.969 -1.271 26.514 1.00 92.06 202 TYR A CA 1
ATOM 1640 C C . TYR A 1 202 ? -7.338 -0.870 25.085 1.00 92.06 202 TYR A C 1
ATOM 1642 O O . TYR A 1 202 ? -6.843 -1.482 24.141 1.00 92.06 202 TYR A O 1
ATOM 1650 N N . LEU A 1 203 ? -8.168 0.160 24.911 1.00 93.12 203 LEU A N 1
ATOM 1651 C CA . LEU A 1 203 ? -8.523 0.678 23.591 1.00 93.12 203 LEU A CA 1
ATOM 1652 C C . LEU A 1 203 ? -7.299 1.204 22.845 1.00 93.12 203 LEU A C 1
ATOM 1654 O O . LEU A 1 203 ? -7.114 0.845 21.684 1.00 93.12 203 LEU A O 1
ATOM 1658 N N . GLU A 1 204 ? -6.441 1.985 23.501 1.00 92.75 204 GLU A N 1
ATOM 1659 C CA . GLU A 1 204 ? -5.224 2.512 22.874 1.00 92.75 204 GLU A CA 1
ATOM 1660 C C . GLU A 1 204 ? -4.233 1.405 22.493 1.00 92.75 204 GLU A C 1
ATOM 1662 O O . GLU A 1 204 ? -3.673 1.420 21.394 1.00 92.75 204 GLU A O 1
ATOM 1667 N N . GLU A 1 205 ? -4.049 0.401 23.353 1.00 93.94 205 GLU A N 1
ATOM 1668 C CA . GLU A 1 205 ? -3.207 -0.758 23.038 1.00 93.94 205 GLU A CA 1
ATOM 1669 C C . GLU A 1 205 ? -3.748 -1.550 21.842 1.00 93.94 205 GLU A C 1
ATOM 1671 O O . GLU A 1 205 ? -3.010 -1.840 20.898 1.00 93.94 205 GLU A O 1
ATOM 1676 N N . ILE A 1 206 ? -5.044 -1.874 21.851 1.00 94.38 206 ILE A N 1
ATOM 1677 C CA . ILE A 1 206 ? -5.681 -2.619 20.762 1.00 94.38 206 ILE A CA 1
ATOM 1678 C C . ILE A 1 206 ? -5.613 -1.826 19.452 1.00 94.38 206 ILE A C 1
ATOM 1680 O O . ILE A 1 206 ? -5.364 -2.400 18.387 1.00 94.38 206 ILE A O 1
ATOM 1684 N N . LEU A 1 207 ? -5.796 -0.509 19.516 1.00 93.44 207 LEU A N 1
ATOM 1685 C CA . LEU A 1 207 ? -5.730 0.363 18.352 1.00 93.44 207 LEU A CA 1
ATOM 1686 C C . LEU A 1 207 ? -4.331 0.358 17.726 1.00 93.44 207 LEU A C 1
ATOM 1688 O O . LEU A 1 207 ? -4.212 0.266 16.505 1.00 93.44 207 LEU A O 1
ATOM 1692 N N . GLN A 1 208 ? -3.275 0.398 18.542 1.00 92.31 208 GLN A N 1
ATOM 1693 C CA . GLN A 1 208 ? -1.894 0.271 18.065 1.00 92.31 208 GLN A CA 1
ATOM 1694 C C . GLN A 1 208 ? -1.633 -1.094 17.418 1.00 92.31 208 GLN A C 1
ATOM 1696 O O . GLN A 1 208 ? -1.051 -1.147 16.336 1.00 92.31 208 GLN A O 1
ATOM 1701 N N . LEU A 1 209 ? -2.095 -2.185 18.038 1.00 92.38 209 LEU A N 1
ATOM 1702 C CA . LEU A 1 209 ? -1.932 -3.539 17.497 1.00 92.38 209 LEU A CA 1
ATOM 1703 C C . LEU A 1 209 ? -2.655 -3.715 16.156 1.00 92.38 209 LEU A C 1
ATOM 1705 O O . LEU A 1 209 ? -2.091 -4.281 15.223 1.00 92.38 209 LEU A O 1
ATOM 1709 N N . THR A 1 210 ? -3.882 -3.201 16.050 1.00 89.50 210 THR A N 1
ATOM 1710 C CA . THR A 1 210 ? -4.694 -3.308 14.830 1.00 89.50 210 THR A CA 1
ATOM 1711 C C . THR A 1 210 ? -4.083 -2.484 13.697 1.00 89.50 210 THR A C 1
ATOM 1713 O O . THR A 1 210 ? -3.900 -3.004 12.601 1.00 89.50 210 THR A O 1
ATOM 1716 N N . ARG A 1 211 ? -3.669 -1.238 13.977 1.00 90.19 211 ARG A N 1
ATOM 1717 C CA . ARG A 1 211 ? -2.947 -0.385 13.014 1.00 90.19 211 ARG A CA 1
ATOM 1718 C C . ARG A 1 211 ? -1.697 -1.066 12.477 1.00 90.19 211 ARG A C 1
ATOM 1720 O O . ARG A 1 211 ? -1.519 -1.141 11.271 1.00 90.19 211 ARG A O 1
ATOM 1727 N N . LEU A 1 212 ? -0.862 -1.598 13.371 1.00 90.31 212 LEU A N 1
ATOM 1728 C CA . LEU A 1 212 ? 0.389 -2.240 12.982 1.00 90.31 212 LEU A CA 1
ATOM 1729 C C . LEU A 1 212 ? 0.155 -3.482 12.105 1.00 90.31 212 LEU A C 1
ATOM 1731 O O . LEU A 1 212 ? 0.923 -3.726 11.176 1.00 90.31 212 LEU A O 1
ATOM 1735 N N . GLY A 1 213 ? -0.898 -4.258 12.385 1.00 88.50 213 GLY A N 1
ATOM 1736 C CA . GLY A 1 213 ? -1.277 -5.415 11.568 1.00 88.50 213 GLY A CA 1
ATOM 1737 C C . GLY A 1 213 ? -1.733 -5.034 10.155 1.00 88.50 213 GLY A C 1
ATOM 1738 O O . GLY A 1 213 ? -1.349 -5.688 9.181 1.00 88.50 213 GLY A O 1
ATOM 1739 N N . GLU A 1 214 ? -2.506 -3.956 10.030 1.00 86.62 214 GLU A N 1
ATOM 1740 C CA . GLU A 1 214 ? -2.962 -3.438 8.735 1.00 86.62 214 GLU A CA 1
ATOM 1741 C C . GLU A 1 214 ? -1.806 -2.798 7.948 1.00 86.62 214 GLU A C 1
ATOM 1743 O O . GLU A 1 214 ? -1.602 -3.143 6.785 1.00 86.62 214 GLU A O 1
ATOM 1748 N N . ASP A 1 215 ? -0.963 -1.981 8.594 1.00 88.75 215 ASP A N 1
ATOM 1749 C CA . ASP A 1 215 ? 0.233 -1.382 7.981 1.00 88.75 215 ASP A CA 1
ATOM 1750 C C . ASP A 1 215 ? 1.186 -2.454 7.425 1.00 88.75 215 ASP A C 1
ATOM 1752 O O . ASP A 1 215 ? 1.732 -2.314 6.327 1.00 88.75 215 ASP A O 1
ATOM 1756 N N . TYR A 1 216 ? 1.373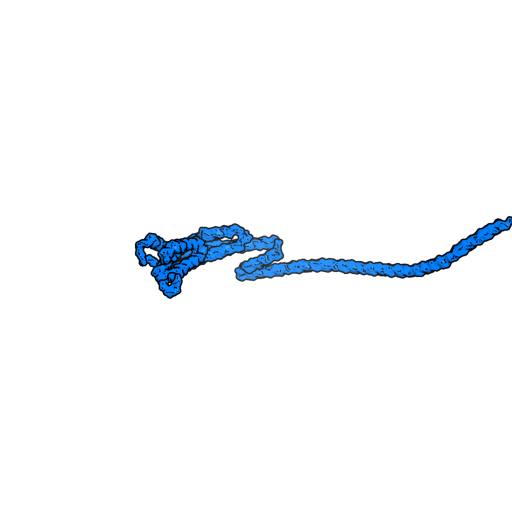 -3.554 8.164 1.00 89.25 216 TYR A N 1
ATOM 1757 C CA . TYR A 1 216 ? 2.146 -4.706 7.704 1.00 89.25 216 TYR A CA 1
ATOM 1758 C C . TYR A 1 216 ? 1.531 -5.338 6.450 1.00 89.25 216 TYR A C 1
ATOM 1760 O O . TYR A 1 216 ? 2.230 -5.561 5.457 1.00 89.25 216 TYR A O 1
ATOM 1768 N N . THR A 1 217 ? 0.223 -5.597 6.478 1.00 86.50 217 THR A N 1
ATOM 1769 C CA . THR A 1 217 ? -0.495 -6.219 5.359 1.00 86.50 217 THR A CA 1
ATOM 1770 C C . THR A 1 217 ? -0.402 -5.348 4.107 1.00 86.50 217 THR A C 1
ATOM 1772 O O . THR A 1 217 ? -0.044 -5.835 3.030 1.00 86.50 217 THR A O 1
ATOM 1775 N N . ASP A 1 218 ? -0.634 -4.045 4.246 1.00 87.25 218 ASP A N 1
ATOM 1776 C CA . ASP A 1 218 ? -0.535 -3.083 3.152 1.00 87.25 218 ASP A CA 1
ATOM 1777 C C . ASP A 1 218 ? 0.892 -2.964 2.611 1.00 87.25 218 ASP A C 1
ATOM 1779 O O . ASP A 1 218 ? 1.093 -2.931 1.390 1.00 87.25 218 ASP A O 1
ATOM 1783 N N . TYR A 1 219 ? 1.901 -2.962 3.487 1.00 89.12 219 TYR A N 1
ATOM 1784 C CA . TYR A 1 219 ? 3.304 -2.960 3.083 1.00 89.12 219 TYR A CA 1
ATOM 1785 C C . TYR A 1 219 ? 3.649 -4.190 2.237 1.00 89.12 219 TYR A C 1
ATOM 1787 O O . TYR A 1 219 ? 4.211 -4.057 1.144 1.00 89.12 219 TYR A O 1
ATOM 1795 N N . MET A 1 220 ? 3.275 -5.384 2.697 1.00 88.25 220 MET A N 1
ATOM 1796 C C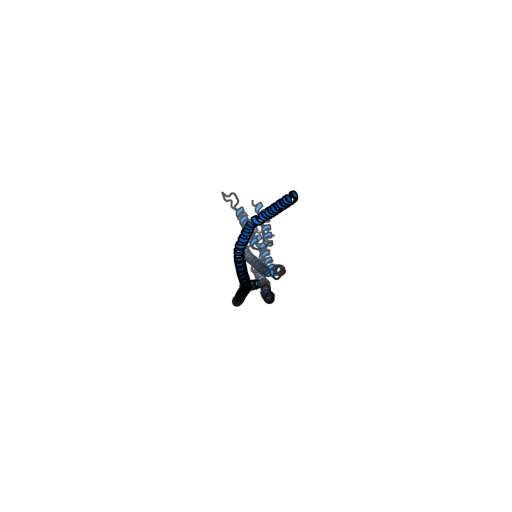A . MET A 1 220 ? 3.576 -6.632 1.998 1.00 88.25 220 MET A CA 1
ATOM 1797 C C . MET A 1 220 ? 2.847 -6.713 0.653 1.00 88.25 220 MET A C 1
ATOM 1799 O O . MET A 1 220 ? 3.467 -6.983 -0.379 1.00 88.25 220 MET A O 1
ATOM 1803 N N . VAL A 1 221 ? 1.557 -6.368 0.614 1.00 86.12 221 VAL A N 1
ATOM 1804 C CA . VAL A 1 221 ? 0.779 -6.307 -0.634 1.00 86.12 221 VAL A CA 1
ATOM 1805 C C . VAL A 1 221 ? 1.360 -5.269 -1.603 1.00 86.12 221 VAL A C 1
ATOM 1807 O O . VAL A 1 221 ? 1.412 -5.508 -2.813 1.00 86.12 221 VAL A O 1
ATOM 1810 N N . SER A 1 222 ? 1.844 -4.128 -1.103 1.00 87.38 222 SER A N 1
ATOM 1811 C CA . SER A 1 222 ? 2.517 -3.105 -1.912 1.00 87.38 222 SER A CA 1
ATOM 1812 C C . SER A 1 222 ? 3.814 -3.626 -2.544 1.00 87.38 222 SER A C 1
ATOM 1814 O O . SER A 1 222 ? 4.053 -3.403 -3.736 1.00 87.38 222 SER A O 1
ATOM 1816 N N . LYS A 1 223 ? 4.619 -4.402 -1.804 1.00 86.19 223 LYS A N 1
ATOM 1817 C CA . LYS A 1 223 ? 5.822 -5.053 -2.354 1.00 86.19 223 LYS A CA 1
ATOM 1818 C C . LYS A 1 223 ? 5.484 -6.037 -3.470 1.00 86.19 223 LYS A C 1
ATOM 1820 O O . LYS A 1 223 ? 6.122 -6.001 -4.519 1.00 86.19 223 LYS A O 1
ATOM 1825 N N . ILE A 1 224 ? 4.433 -6.838 -3.303 1.00 83.62 224 ILE A N 1
ATOM 1826 C CA . ILE A 1 224 ? 3.977 -7.791 -4.328 1.00 83.62 224 ILE A CA 1
ATOM 1827 C C . ILE A 1 224 ? 3.435 -7.061 -5.559 1.00 83.62 224 ILE A C 1
ATOM 1829 O O . ILE A 1 224 ? 3.689 -7.469 -6.692 1.00 83.62 224 ILE A O 1
ATOM 1833 N N . ARG A 1 225 ? 2.748 -5.929 -5.371 1.00 83.44 225 ARG A N 1
ATOM 1834 C CA . ARG A 1 225 ? 2.278 -5.080 -6.475 1.00 83.44 225 ARG A CA 1
ATOM 1835 C C . ARG A 1 225 ? 3.432 -4.589 -7.353 1.00 83.44 225 ARG A C 1
ATOM 1837 O O . ARG A 1 225 ? 3.267 -4.528 -8.570 1.00 83.44 225 ARG A O 1
ATOM 1844 N N . GLY A 1 226 ? 4.591 -4.293 -6.762 1.00 78.69 226 GLY A N 1
ATOM 1845 C CA . GLY A 1 226 ? 5.814 -3.949 -7.496 1.00 78.69 226 GLY A CA 1
ATOM 1846 C C . GLY A 1 226 ? 6.335 -5.068 -8.408 1.00 78.69 226 GLY A C 1
ATOM 1847 O O . GLY A 1 226 ? 7.035 -4.788 -9.376 1.00 78.69 226 GLY A O 1
ATOM 1848 N N . LEU A 1 227 ? 5.942 -6.321 -8.152 1.00 74.06 227 LEU A N 1
ATOM 1849 C CA . LEU A 1 227 ? 6.345 -7.512 -8.910 1.00 74.06 227 LEU A CA 1
ATOM 1850 C C . LEU A 1 227 ? 5.318 -7.927 -9.984 1.00 74.06 227 LEU A C 1
ATOM 1852 O O . LEU A 1 227 ? 5.514 -8.922 -10.681 1.00 74.06 227 LEU A O 1
ATOM 1856 N N . ARG A 1 228 ? 4.236 -7.155 -10.172 1.00 69.31 228 ARG A N 1
ATOM 1857 C CA . ARG A 1 228 ? 3.127 -7.473 -11.097 1.00 69.31 228 ARG A CA 1
ATOM 1858 C C . ARG A 1 228 ? 3.546 -7.609 -12.567 1.00 69.31 228 ARG A C 1
ATOM 1860 O O . ARG A 1 228 ? 2.843 -8.254 -13.338 1.00 69.31 228 ARG A O 1
ATOM 1867 N N . SER A 1 229 ? 4.658 -7.000 -12.976 1.00 63.75 229 SER A N 1
ATOM 1868 C CA . SER A 1 229 ? 5.180 -7.108 -14.348 1.00 63.75 229 SER A CA 1
ATOM 1869 C C . SER A 1 229 ? 5.637 -8.524 -14.720 1.00 63.75 229 SER A C 1
ATOM 1871 O O . SER A 1 229 ? 5.787 -8.812 -15.905 1.00 63.75 229 SER A O 1
ATOM 1873 N N . VAL A 1 230 ? 5.853 -9.391 -13.727 1.00 63.38 230 VAL A N 1
ATOM 1874 C CA . VAL A 1 230 ? 6.365 -10.757 -13.900 1.00 63.38 230 VAL A CA 1
ATOM 1875 C C . VAL A 1 230 ? 5.228 -11.765 -13.996 1.00 63.38 230 VAL A C 1
ATOM 1877 O O . VAL A 1 230 ? 5.221 -12.603 -14.893 1.00 63.38 230 VAL A O 1
ATOM 1880 N N . ASP A 1 231 ? 4.267 -11.666 -13.081 1.00 68.75 231 ASP A N 1
ATOM 1881 C CA . ASP A 1 231 ? 3.112 -12.551 -13.013 1.00 68.75 231 ASP A CA 1
ATOM 1882 C C . ASP A 1 231 ? 1.880 -11.755 -12.540 1.00 68.75 231 ASP A C 1
ATOM 1884 O O . ASP A 1 231 ? 1.824 -11.292 -11.392 1.00 68.75 231 ASP A O 1
ATOM 1888 N N . PRO A 1 232 ? 0.883 -11.566 -13.418 1.00 74.19 232 PRO A N 1
ATOM 1889 C CA . PRO A 1 232 ? -0.355 -10.884 -13.072 1.00 74.19 232 PRO A CA 1
ATOM 1890 C C . PRO A 1 232 ? -1.186 -11.581 -11.981 1.00 74.19 232 PRO A C 1
ATOM 1892 O O . PRO A 1 232 ? -1.969 -10.894 -11.320 1.00 74.19 232 PRO A O 1
ATOM 1895 N N . GLU A 1 233 ? -1.043 -12.898 -11.778 1.00 80.12 233 GLU A N 1
ATOM 1896 C CA . GLU A 1 233 ? -1.827 -13.677 -10.802 1.00 80.12 233 GLU A CA 1
ATOM 1897 C C . GLU A 1 233 ? -1.255 -13.630 -9.380 1.00 80.12 233 GLU A C 1
ATOM 1899 O O . GLU A 1 233 ? -1.966 -13.882 -8.402 1.00 80.12 233 GLU A O 1
ATOM 1904 N N . LEU A 1 234 ? 0.003 -13.215 -9.244 1.00 77.81 234 LEU A N 1
ATOM 1905 C CA . LEU A 1 234 ? 0.733 -13.190 -7.977 1.00 77.81 234 LEU A CA 1
ATOM 1906 C C . LEU A 1 234 ? 0.098 -12.238 -6.950 1.00 77.81 234 LEU A C 1
ATOM 1908 O O . LEU A 1 234 ? 0.014 -12.556 -5.764 1.00 77.81 234 LEU A O 1
ATOM 1912 N N . LEU A 1 235 ? -0.417 -11.091 -7.406 1.00 77.81 235 LEU A N 1
ATOM 1913 C CA . LEU A 1 235 ? -1.082 -10.108 -6.547 1.00 77.81 235 LEU A CA 1
ATOM 1914 C C . LEU A 1 235 ? -2.457 -10.593 -6.040 1.00 77.81 235 LEU A C 1
ATOM 1916 O O . LEU A 1 235 ? -2.667 -10.553 -4.825 1.00 77.81 235 LEU A O 1
ATOM 1920 N N . PRO A 1 236 ? -3.394 -11.060 -6.894 1.00 82.19 236 PRO A N 1
ATOM 1921 C CA . PRO A 1 236 ? -4.639 -11.671 -6.427 1.00 82.19 236 PRO A CA 1
ATOM 1922 C C . PRO A 1 236 ? -4.413 -12.844 -5.469 1.00 82.19 236 PRO A C 1
ATOM 1924 O O . PRO A 1 236 ? -5.082 -12.925 -4.438 1.00 82.19 236 PRO A O 1
ATOM 1927 N N . GLN A 1 237 ? -3.452 -13.720 -5.781 1.00 82.62 237 GLN A N 1
ATOM 1928 C CA . GLN A 1 237 ? -3.120 -14.874 -4.952 1.00 82.62 237 GLN A CA 1
ATOM 1929 C C . GLN A 1 237 ? -2.629 -14.439 -3.571 1.00 82.62 237 GLN A C 1
ATOM 1931 O O . GLN A 1 237 ? -3.186 -14.872 -2.565 1.00 82.62 237 GLN A O 1
ATOM 1936 N N . ALA A 1 238 ? -1.639 -13.548 -3.512 1.00 79.44 238 ALA A N 1
ATOM 1937 C CA . ALA A 1 238 ? -1.094 -13.097 -2.242 1.00 79.44 238 ALA A CA 1
ATOM 1938 C C . ALA A 1 238 ? -2.112 -12.295 -1.428 1.00 79.44 238 ALA A C 1
ATOM 1940 O O . ALA A 1 238 ? -2.282 -12.539 -0.243 1.00 79.44 238 ALA A O 1
ATOM 1941 N N . THR A 1 239 ? -2.882 -11.406 -2.061 1.00 81.50 239 THR A N 1
ATOM 1942 C CA . THR A 1 239 ? -3.936 -10.654 -1.357 1.00 81.50 239 THR A CA 1
ATOM 1943 C C . THR A 1 239 ? -4.954 -11.595 -0.713 1.00 81.50 239 THR A C 1
ATOM 1945 O O . THR A 1 239 ? -5.453 -11.317 0.375 1.00 81.50 239 THR A O 1
ATOM 1948 N N . ARG A 1 240 ? -5.268 -12.720 -1.369 1.00 83.31 240 ARG A N 1
ATOM 1949 C CA . ARG A 1 240 ? -6.141 -13.746 -0.795 1.00 83.31 240 ARG A CA 1
ATOM 1950 C C . ARG A 1 240 ? -5.476 -14.433 0.393 1.00 83.31 240 ARG A C 1
ATOM 1952 O O . ARG A 1 240 ? -6.104 -14.510 1.439 1.00 83.31 240 ARG A O 1
ATOM 1959 N N . VAL A 1 241 ? -4.235 -14.889 0.227 1.00 83.19 241 VAL A N 1
ATOM 1960 C CA . VAL A 1 241 ? -3.457 -15.592 1.258 1.00 83.19 241 VAL A CA 1
ATOM 1961 C C . VAL A 1 241 ? -3.361 -14.748 2.532 1.00 83.19 241 VAL A C 1
ATOM 1963 O O . VAL A 1 241 ? -3.893 -15.152 3.561 1.00 83.19 241 VAL A O 1
ATOM 1966 N N . PHE A 1 242 ? -2.868 -13.514 2.418 1.00 82.88 242 PHE A N 1
ATOM 1967 C CA . PHE A 1 242 ? -2.649 -12.597 3.543 1.00 82.88 242 PHE A CA 1
ATOM 1968 C C . PHE A 1 242 ? -3.938 -12.259 4.308 1.00 82.88 242 PHE A C 1
ATOM 1970 O O . PHE A 1 242 ? -3.906 -12.008 5.508 1.00 82.88 242 PHE A O 1
ATOM 1977 N N . ARG A 1 243 ? -5.092 -12.261 3.627 1.00 78.12 243 ARG A N 1
ATOM 1978 C CA . ARG A 1 243 ? -6.405 -12.001 4.245 1.00 78.12 243 ARG A CA 1
ATOM 1979 C C . ARG A 1 243 ? -7.074 -13.240 4.836 1.00 78.12 243 ARG A C 1
ATOM 1981 O O . ARG A 1 243 ? -8.016 -13.098 5.606 1.00 78.12 243 ARG A O 1
ATOM 1988 N N . SER A 1 244 ? -6.663 -14.434 4.419 1.00 77.25 244 SER A N 1
ATOM 1989 C CA . SER A 1 244 ? -7.263 -15.706 4.851 1.00 77.25 244 SER A CA 1
ATOM 1990 C C . SER A 1 244 ? -6.458 -16.433 5.923 1.00 77.25 244 SER A C 1
ATOM 1992 O O . SER A 1 244 ? -6.919 -17.434 6.466 1.00 77.25 244 SER A O 1
ATOM 1994 N N . GLU A 1 245 ? -5.250 -15.958 6.193 1.00 82.94 245 GLU A N 1
ATOM 1995 C CA . GLU A 1 245 ? -4.330 -16.563 7.142 1.00 82.94 245 GLU A CA 1
ATOM 1996 C C . GLU A 1 245 ? -4.702 -16.275 8.604 1.00 82.94 245 GLU A C 1
ATOM 1998 O O . GLU A 1 245 ? -5.502 -15.391 8.931 1.00 82.94 245 GLU A O 1
ATOM 2003 N N . ASN A 1 246 ? -4.141 -17.080 9.502 1.00 87.94 246 ASN A N 1
ATOM 2004 C CA . ASN A 1 246 ? -4.496 -17.126 10.915 1.00 87.94 246 ASN A CA 1
ATOM 2005 C C . ASN A 1 246 ? -4.169 -15.805 11.639 1.00 87.94 246 ASN A C 1
ATOM 2007 O O . ASN A 1 246 ? -4.941 -15.400 12.505 1.00 87.94 246 ASN A O 1
ATOM 2011 N N . PHE A 1 247 ? -3.131 -15.067 11.241 1.00 90.31 247 PHE A N 1
ATOM 2012 C CA . PHE A 1 247 ? -2.828 -13.739 11.777 1.00 90.31 247 PHE A CA 1
ATOM 2013 C C . PHE A 1 247 ? -3.943 -12.751 11.475 1.00 90.31 247 PHE A C 1
ATOM 2015 O O . PHE A 1 247 ? -4.413 -12.071 12.386 1.00 90.31 247 PHE A O 1
ATOM 2022 N N . SER A 1 248 ? -4.435 -12.730 10.232 1.00 88.75 248 SER A N 1
ATOM 2023 C CA . SER A 1 248 ? -5.564 -11.879 9.852 1.00 88.75 248 SER A CA 1
ATOM 2024 C C . SER A 1 248 ? -6.811 -12.222 10.667 1.00 88.75 248 SER A C 1
ATOM 2026 O O . SER A 1 248 ? -7.486 -11.322 11.167 1.00 88.75 248 SER A O 1
ATOM 2028 N N . GLN A 1 249 ? -7.074 -13.513 10.898 1.00 90.00 249 GLN A N 1
ATOM 2029 C CA . GLN A 1 249 ? -8.187 -13.941 11.745 1.00 90.00 249 GLN A CA 1
ATOM 2030 C C . GLN A 1 249 ? -8.040 -13.440 13.191 1.00 90.00 249 GLN A C 1
ATOM 2032 O O . GLN A 1 249 ? -8.994 -12.916 13.759 1.00 90.00 249 GLN A O 1
ATOM 2037 N N . VAL A 1 250 ? -6.847 -13.532 13.786 1.00 92.81 250 VAL A N 1
ATOM 2038 C CA . VAL A 1 250 ? -6.615 -13.046 15.157 1.00 92.81 250 VAL A CA 1
ATOM 2039 C C . VAL A 1 250 ? -6.703 -11.517 15.240 1.00 92.81 250 VAL A C 1
ATOM 2041 O O . VAL A 1 250 ? -7.228 -10.989 16.219 1.00 92.81 250 VAL A O 1
ATOM 2044 N N . VAL A 1 251 ? -6.236 -10.790 14.219 1.00 91.50 251 VAL A N 1
ATOM 2045 C CA . VAL A 1 251 ? -6.413 -9.330 14.120 1.00 91.50 251 VAL A CA 1
ATOM 2046 C C . VAL A 1 251 ? -7.902 -8.969 14.060 1.00 91.50 251 VAL A C 1
ATOM 2048 O O . VAL A 1 251 ? -8.340 -8.040 14.744 1.00 91.50 251 VAL A O 1
ATOM 2051 N N . GLN A 1 252 ? -8.708 -9.729 13.311 1.00 90.62 252 GLN A N 1
ATOM 2052 C CA . GLN A 1 252 ? -10.164 -9.556 13.282 1.00 90.62 252 GLN A CA 1
ATOM 2053 C C . GLN A 1 252 ? -10.808 -9.850 14.642 1.00 90.62 252 GLN A C 1
ATOM 2055 O O . GLN A 1 252 ? -11.667 -9.082 15.076 1.00 90.62 252 GLN A O 1
ATOM 2060 N N . ASP A 1 253 ? -10.366 -10.891 15.351 1.00 92.38 253 ASP A N 1
ATOM 2061 C CA . ASP A 1 253 ? -10.856 -11.209 16.697 1.00 92.38 253 ASP A CA 1
ATOM 2062 C C . ASP A 1 253 ? -10.549 -10.067 17.686 1.00 92.38 253 ASP A C 1
ATOM 2064 O O . ASP A 1 253 ? -11.426 -9.628 18.434 1.00 92.38 253 ASP A O 1
ATOM 2068 N N . ILE A 1 254 ? -9.325 -9.522 17.646 1.00 93.69 254 ILE A N 1
ATOM 2069 C CA . ILE A 1 254 ? -8.915 -8.344 18.432 1.00 93.69 254 ILE A CA 1
ATOM 2070 C C . ILE A 1 254 ? -9.767 -7.121 18.092 1.00 93.69 254 ILE A C 1
ATOM 2072 O O . ILE A 1 254 ? -10.244 -6.429 18.996 1.00 93.69 254 ILE A O 1
ATOM 2076 N N . THR A 1 255 ? -10.023 -6.892 16.806 1.00 93.19 255 THR A N 1
ATOM 2077 C CA . THR A 1 255 ? -10.914 -5.821 16.344 1.00 93.19 255 THR A CA 1
ATOM 2078 C C . THR A 1 255 ? -12.347 -6.028 16.855 1.00 93.19 255 THR A C 1
ATOM 2080 O O . THR A 1 255 ? -13.033 -5.067 17.201 1.00 93.19 255 THR A O 1
ATOM 2083 N N . GLY A 1 256 ? -12.805 -7.275 16.977 1.00 93.81 256 GLY A N 1
ATOM 2084 C CA . GLY A 1 256 ? -14.090 -7.607 17.592 1.00 93.81 256 GLY A CA 1
ATOM 2085 C C . GLY A 1 256 ? -14.171 -7.179 19.060 1.00 93.81 256 GLY A C 1
ATOM 2086 O O . GLY A 1 256 ? -15.163 -6.571 19.471 1.00 93.81 256 GLY A O 1
ATOM 2087 N N . TYR A 1 257 ? -13.114 -7.421 19.844 1.00 94.88 257 TYR A N 1
ATOM 2088 C CA . TYR A 1 257 ? -13.037 -6.930 21.224 1.00 94.88 257 TYR A CA 1
ATOM 2089 C C . TYR A 1 257 ? -13.017 -5.398 21.284 1.00 94.88 257 TYR A C 1
ATOM 2091 O O . TYR A 1 257 ? -13.745 -4.825 22.096 1.00 94.88 257 TYR A O 1
ATOM 2099 N N . TYR A 1 258 ? -12.253 -4.740 20.402 1.00 95.44 258 TYR A N 1
ATOM 2100 C CA . TYR A 1 258 ? -12.225 -3.277 20.282 1.00 95.44 258 TYR A CA 1
ATOM 2101 C C . TYR A 1 258 ? -13.627 -2.689 20.122 1.00 95.44 258 TYR A C 1
ATOM 210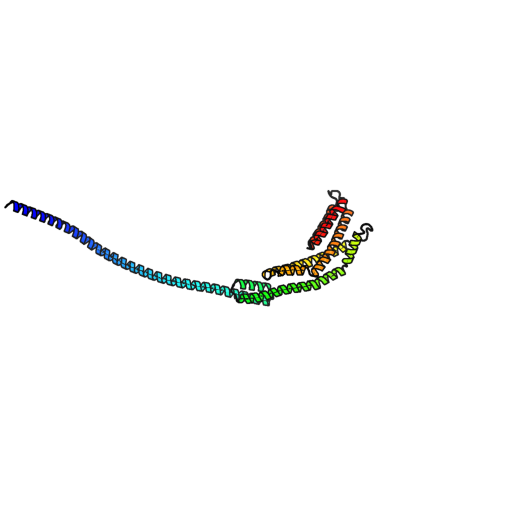3 O O . TYR A 1 258 ? -14.005 -1.803 20.880 1.00 95.44 258 TYR A O 1
ATOM 2111 N N . VAL A 1 259 ? -14.426 -3.214 19.189 1.00 95.00 259 VAL A N 1
ATOM 2112 C CA . VAL A 1 259 ? -15.776 -2.697 18.911 1.00 95.00 259 VAL A CA 1
ATOM 2113 C C . VAL A 1 259 ? -16.673 -2.745 20.150 1.00 95.00 259 VAL A C 1
ATOM 2115 O O . VAL A 1 259 ? -17.425 -1.805 20.406 1.00 95.00 259 VAL A O 1
ATOM 2118 N N . ILE A 1 260 ? -16.593 -3.820 20.939 1.00 92.88 260 ILE A N 1
ATOM 2119 C CA . ILE A 1 260 ? -17.391 -3.960 22.165 1.00 92.88 260 ILE A CA 1
ATOM 2120 C C . ILE A 1 260 ? -16.921 -2.959 23.229 1.00 92.88 260 ILE A C 1
ATOM 2122 O O . ILE A 1 260 ? -17.752 -2.302 23.858 1.00 92.88 260 ILE A O 1
ATOM 2126 N N . LEU A 1 261 ? -15.605 -2.837 23.423 1.00 92.81 261 LEU A N 1
ATOM 2127 C CA . LEU A 1 261 ? -15.011 -1.933 24.409 1.00 92.81 261 LEU A CA 1
ATOM 2128 C C . LEU A 1 261 ? -15.270 -0.463 24.064 1.00 92.81 261 LEU A C 1
ATOM 2130 O O . LEU A 1 261 ? -15.694 0.297 24.929 1.00 92.81 261 LEU A O 1
ATOM 2134 N N . GLU A 1 262 ? -15.073 -0.072 22.806 1.00 94.38 262 GLU A N 1
ATOM 2135 C CA . GLU A 1 262 ? -15.270 1.300 22.332 1.00 94.38 262 GLU A CA 1
ATOM 2136 C C . GLU A 1 262 ? -16.759 1.656 22.367 1.00 94.38 262 GLU A C 1
ATOM 2138 O O . GLU A 1 262 ? -17.122 2.750 22.784 1.00 94.38 262 GLU A O 1
ATOM 2143 N N . GLY A 1 263 ? -17.641 0.711 22.019 1.00 92.00 263 GLY A N 1
ATOM 2144 C CA . GLY A 1 263 ? -19.085 0.889 22.154 1.00 92.00 263 GLY A CA 1
ATOM 2145 C C . GLY A 1 263 ? -19.525 1.105 23.605 1.00 92.00 263 GLY A C 1
ATOM 2146 O O . GLY A 1 263 ? -20.353 1.974 23.869 1.00 92.00 263 GLY A O 1
ATOM 2147 N N . PHE A 1 264 ? -18.962 0.356 24.558 1.00 89.62 264 PHE A N 1
ATOM 2148 C CA . PHE A 1 264 ? -19.213 0.579 25.984 1.00 89.62 264 PHE A CA 1
ATOM 2149 C C . PHE A 1 264 ? -18.664 1.931 26.455 1.00 89.62 264 PHE A C 1
ATOM 2151 O O . PHE A 1 264 ? -19.394 2.705 27.070 1.00 89.62 264 PHE A O 1
ATOM 2158 N N . PHE A 1 265 ? -17.407 2.237 26.117 1.00 91.44 265 PHE A 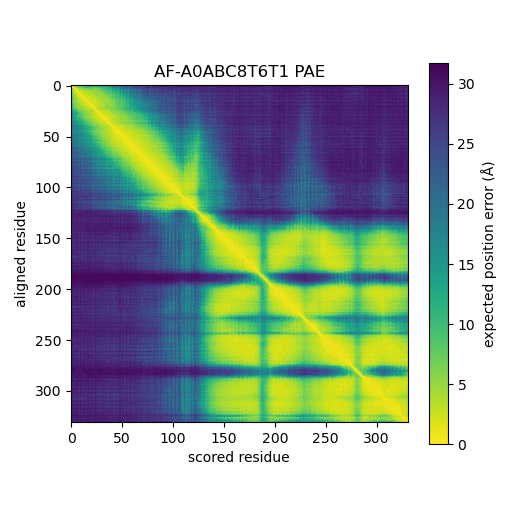N 1
ATOM 2159 C CA . PHE A 1 265 ? -16.759 3.506 26.444 1.00 91.44 265 PHE A CA 1
ATOM 2160 C C . PHE A 1 265 ? -17.577 4.697 25.935 1.00 91.44 265 PHE A C 1
ATOM 2162 O O . PHE A 1 265 ? -17.799 5.651 26.678 1.00 91.44 265 PHE A O 1
ATOM 2169 N N . LEU A 1 266 ? -18.063 4.623 24.695 1.00 91.75 266 LEU A N 1
ATOM 2170 C CA . LEU A 1 266 ? -18.887 5.651 24.076 1.00 91.75 266 LEU A CA 1
ATOM 2171 C C . LEU A 1 266 ? -20.172 5.898 24.875 1.00 91.75 266 LEU A C 1
ATOM 2173 O O . LEU A 1 266 ? -20.456 7.034 25.244 1.00 91.75 266 LEU A O 1
ATOM 2177 N N . VAL A 1 267 ? -20.929 4.837 25.162 1.00 89.31 267 VAL A N 1
ATOM 2178 C CA . VAL A 1 267 ? -22.210 4.923 25.879 1.00 89.31 267 VAL A CA 1
ATOM 2179 C C . VAL A 1 267 ? -22.024 5.501 27.285 1.00 89.31 267 VAL A C 1
ATOM 2181 O O . VAL A 1 267 ? -22.731 6.433 27.665 1.00 89.31 267 VAL A O 1
ATOM 2184 N N . GLU A 1 268 ? -21.064 4.989 28.059 1.00 87.44 268 GLU A N 1
ATOM 2185 C CA . GLU A 1 268 ? -20.856 5.446 29.438 1.00 87.44 268 GLU A CA 1
ATOM 2186 C C . GLU A 1 268 ? -20.359 6.896 29.506 1.00 87.44 268 GLU A C 1
ATOM 2188 O O . GLU A 1 268 ? -20.824 7.661 30.352 1.00 87.44 268 GLU A O 1
ATOM 2193 N N . ASN A 1 269 ? -19.453 7.307 28.611 1.00 88.81 269 ASN A N 1
ATOM 2194 C CA . ASN A 1 269 ? -18.957 8.685 28.604 1.00 88.81 269 ASN A CA 1
ATOM 2195 C C . ASN A 1 269 ? -20.021 9.684 28.134 1.00 88.81 269 ASN A C 1
ATOM 2197 O O . ASN A 1 269 ? -20.106 10.767 28.706 1.00 88.81 269 ASN A O 1
ATOM 2201 N N . VAL A 1 270 ? -20.875 9.319 27.169 1.00 89.88 270 VAL A N 1
ATOM 2202 C CA . VAL A 1 270 ? -22.024 10.152 26.768 1.00 89.88 270 VAL A CA 1
ATOM 2203 C C . VAL A 1 270 ? -23.011 10.305 27.925 1.00 89.88 270 VAL A C 1
ATOM 2205 O O . VAL A 1 270 ? -23.394 11.423 28.261 1.00 89.88 270 VAL A O 1
ATOM 2208 N N . ARG A 1 271 ? -23.370 9.209 28.604 1.00 87.00 271 ARG A N 1
ATOM 2209 C CA . ARG A 1 271 ? -24.272 9.269 29.764 1.00 87.00 271 ARG A CA 1
ATOM 2210 C C . ARG A 1 271 ? -23.698 10.111 30.899 1.00 87.00 271 ARG A C 1
ATOM 2212 O O . ARG A 1 271 ? -24.422 10.861 31.550 1.00 87.00 271 ARG A O 1
ATOM 2219 N N . LYS A 1 272 ? -22.389 10.002 31.129 1.00 86.56 272 LYS A N 1
ATOM 2220 C CA . LYS A 1 272 ? -21.685 10.811 32.122 1.00 86.56 272 LYS A CA 1
ATOM 2221 C C . LYS A 1 272 ? -21.695 12.296 31.752 1.00 86.56 272 LYS A C 1
ATOM 2223 O O . LYS A 1 272 ? -21.984 13.103 32.632 1.00 86.56 272 LYS A O 1
ATOM 2228 N N . ALA A 1 273 ? -21.446 12.640 30.488 1.00 87.69 273 ALA A N 1
ATOM 2229 C CA . ALA A 1 273 ? -21.517 14.016 29.994 1.00 87.69 273 ALA A CA 1
ATOM 2230 C C . ALA A 1 273 ? -22.912 14.626 30.212 1.00 87.69 273 ALA A C 1
ATOM 2232 O O . ALA A 1 273 ? -23.017 15.715 30.761 1.00 87.69 273 ALA A O 1
ATOM 2233 N N . ILE A 1 274 ? -23.979 13.878 29.906 1.00 86.69 274 ILE A N 1
ATOM 2234 C CA . ILE A 1 274 ? -25.365 14.302 30.175 1.00 86.69 274 ILE A CA 1
ATOM 2235 C C . ILE A 1 274 ? -25.603 14.504 31.681 1.00 86.69 274 ILE A C 1
ATOM 2237 O O . ILE A 1 274 ? -26.258 15.452 32.095 1.00 86.69 274 ILE A O 1
ATOM 2241 N N . SER A 1 275 ? -25.068 13.622 32.531 1.00 85.19 275 SER A N 1
ATOM 2242 C CA . SER A 1 275 ? -25.305 13.694 33.981 1.00 85.19 275 SER A CA 1
ATOM 2243 C C . SER A 1 275 ? -24.603 14.854 34.697 1.00 85.19 275 SER A C 1
ATOM 2245 O O . SER A 1 275 ? -25.034 15.229 35.786 1.00 85.19 275 SER A O 1
ATOM 2247 N N . ILE A 1 276 ? -23.510 15.373 34.128 1.00 85.44 276 ILE A N 1
ATOM 2248 C CA . ILE A 1 276 ? -22.688 16.454 34.704 1.00 85.44 276 ILE A CA 1
ATOM 2249 C C . ILE A 1 276 ? -23.020 17.797 34.028 1.00 85.44 276 ILE A C 1
ATOM 2251 O O . ILE A 1 276 ? -22.353 18.790 34.295 1.00 85.44 276 ILE A O 1
ATOM 2255 N N . ASP A 1 277 ? -24.053 17.840 33.179 1.00 81.75 277 ASP A N 1
ATOM 2256 C CA . ASP A 1 277 ? -24.452 19.045 32.457 1.00 81.75 277 ASP A CA 1
ATOM 2257 C C . ASP A 1 277 ? -24.554 20.269 33.381 1.00 81.75 277 ASP A C 1
ATOM 2259 O O . ASP A 1 277 ? -25.229 20.246 34.416 1.00 81.75 277 ASP A O 1
ATOM 2263 N N . GLU A 1 278 ? -23.859 21.338 32.999 1.00 74.56 278 GLU A N 1
ATOM 2264 C CA . GLU A 1 278 ? -23.812 22.588 33.741 1.00 74.56 278 GLU A CA 1
ATOM 2265 C C . GLU A 1 278 ? -24.392 23.709 32.878 1.00 74.56 278 GLU A C 1
ATOM 2267 O O . GLU A 1 278 ? -23.955 23.973 31.754 1.00 74.56 278 GLU A O 1
ATOM 2272 N N . HIS A 1 279 ? -25.388 24.415 33.417 1.00 63.91 279 HIS A N 1
ATOM 2273 C CA . HIS A 1 279 ? -25.955 25.568 32.732 1.00 63.91 279 HIS A CA 1
ATOM 2274 C C . HIS A 1 279 ? -25.062 26.795 32.939 1.00 63.91 279 HIS A C 1
ATOM 2276 O O . HIS A 1 279 ? -25.151 27.493 33.952 1.00 63.91 279 HIS A O 1
ATOM 2282 N N . VAL A 1 280 ? -24.189 27.059 31.968 1.00 68.75 280 VAL A N 1
ATOM 2283 C CA . VAL A 1 280 ? -23.313 28.234 31.973 1.00 68.75 280 VAL A CA 1
ATOM 2284 C C . VAL A 1 280 ? -24.133 29.482 31.631 1.00 68.75 280 VAL A C 1
ATOM 2286 O O . VAL A 1 280 ? -24.607 29.639 30.506 1.00 68.75 280 VAL A O 1
ATOM 2289 N N . LEU A 1 281 ? -24.287 30.387 32.604 1.00 54.53 281 LEU A N 1
ATOM 2290 C CA . LEU A 1 281 ? -24.861 31.722 32.399 1.00 54.53 281 LEU A CA 1
ATOM 2291 C C . LEU A 1 281 ? -24.022 32.458 31.333 1.00 54.53 281 LEU A C 1
ATOM 2293 O O . LEU A 1 281 ? -22.831 32.650 31.546 1.00 54.53 281 LEU A O 1
ATOM 2297 N N . ASP A 1 282 ? -24.653 32.828 30.212 1.00 67.31 282 ASP A N 1
ATOM 2298 C CA . ASP A 1 282 ? -24.102 33.404 28.958 1.00 67.31 282 ASP A CA 1
ATOM 2299 C C . ASP A 1 282 ? -23.830 32.422 27.797 1.00 67.31 282 ASP A C 1
ATOM 2301 O O . ASP A 1 282 ? -23.522 32.868 26.688 1.00 67.31 282 ASP A O 1
ATOM 2305 N N . SER A 1 283 ? -24.019 31.108 27.976 1.00 69.75 283 SER A N 1
ATOM 2306 C CA . SER A 1 283 ? -23.991 30.152 26.856 1.00 69.75 283 SER A CA 1
ATOM 2307 C C . SER A 1 283 ? -25.367 30.005 26.192 1.00 69.75 283 SER A C 1
ATOM 2309 O O . SER A 1 283 ? -26.394 29.915 26.862 1.00 69.75 283 SER A O 1
ATOM 2311 N N . LEU A 1 284 ? -25.393 29.946 24.855 1.00 64.12 284 LEU A N 1
ATOM 2312 C CA . LEU A 1 284 ? -26.605 29.677 24.062 1.00 64.12 284 LEU A CA 1
ATOM 2313 C C . LEU A 1 284 ? -26.982 28.181 24.032 1.00 64.12 284 LEU A C 1
ATOM 2315 O O . LEU A 1 284 ? -28.075 27.842 23.583 1.00 64.12 284 LEU A O 1
ATOM 2319 N N . THR A 1 285 ? -26.086 27.297 24.482 1.00 67.31 285 THR A N 1
ATOM 2320 C CA . THR A 1 285 ? -26.240 25.832 24.486 1.00 67.31 285 THR A CA 1
ATOM 2321 C C . THR A 1 285 ? -25.837 25.232 25.836 1.00 67.31 285 THR A C 1
ATOM 2323 O O . THR A 1 285 ? -25.006 25.794 26.552 1.00 67.31 285 THR A O 1
ATOM 2326 N N . MET A 1 286 ? -26.425 24.081 26.181 1.00 71.94 286 MET A N 1
ATOM 2327 C CA . MET A 1 286 ? -26.041 23.271 27.350 1.00 71.94 286 MET A CA 1
ATOM 2328 C C . MET A 1 286 ? -24.618 22.712 27.165 1.00 71.94 286 MET A C 1
ATOM 2330 O O . MET A 1 286 ? -24.258 22.353 26.038 1.00 71.94 286 MET A O 1
ATOM 2334 N N . SER A 1 287 ? -23.810 22.632 28.232 1.00 81.50 287 SER A N 1
ATOM 2335 C CA . SER A 1 287 ? -22.415 22.160 28.144 1.00 81.50 287 SER A CA 1
ATOM 2336 C C . SER A 1 287 ? -22.334 20.709 27.663 1.00 81.50 287 SER A C 1
ATOM 2338 O O . SER A 1 287 ? -21.409 20.344 26.936 1.00 81.50 287 SER A O 1
ATOM 2340 N N . MET A 1 288 ? -23.365 19.909 27.960 1.00 85.06 288 MET A N 1
ATOM 2341 C CA . MET A 1 288 ? -23.472 18.529 27.494 1.00 85.06 288 MET A CA 1
ATOM 2342 C C . MET A 1 288 ? -23.414 18.388 25.970 1.00 85.06 288 MET A C 1
ATOM 2344 O O . MET A 1 288 ? -23.023 17.330 25.484 1.00 85.06 288 MET A O 1
ATOM 2348 N N . VAL A 1 289 ? -23.806 19.409 25.194 1.00 87.19 289 VAL A N 1
ATOM 2349 C CA . VAL A 1 289 ? -23.773 19.327 23.726 1.00 87.19 289 VAL A CA 1
ATOM 2350 C C . VAL A 1 289 ? -22.329 19.167 23.256 1.00 87.19 289 VAL A C 1
ATOM 2352 O O . VAL A 1 289 ? -22.016 18.208 22.551 1.00 87.19 289 VAL A O 1
ATOM 2355 N N . ASP A 1 290 ? -21.434 20.049 23.693 1.00 87.88 290 ASP A N 1
ATOM 2356 C CA . ASP A 1 290 ? -20.033 20.018 23.272 1.00 87.88 290 ASP A CA 1
ATOM 2357 C C . ASP A 1 290 ? -19.318 18.758 23.781 1.00 87.88 290 ASP A C 1
ATOM 2359 O O . ASP A 1 290 ? -18.607 18.100 23.015 1.00 87.88 290 ASP A O 1
ATOM 2363 N N . ASP A 1 291 ? -19.570 18.360 25.031 1.00 89.75 291 ASP A N 1
ATOM 2364 C CA . ASP A 1 291 ? -18.963 17.171 25.637 1.00 89.75 291 ASP A CA 1
ATOM 2365 C C . ASP A 1 291 ? -19.395 15.874 24.935 1.00 89.75 291 ASP A C 1
ATOM 2367 O O . ASP A 1 291 ? -18.563 15.019 24.612 1.00 89.75 291 ASP A O 1
ATOM 2371 N N . VAL A 1 292 ? -20.692 15.727 24.635 1.00 91.94 292 VAL A N 1
ATOM 2372 C CA . VAL A 1 292 ? -21.210 14.562 23.905 1.00 91.94 292 VAL A CA 1
ATOM 2373 C C . VAL A 1 292 ? -20.603 14.508 22.506 1.00 91.94 292 VAL A C 1
ATOM 2375 O O . VAL A 1 292 ? -20.066 13.469 22.113 1.00 91.94 292 VAL A O 1
ATOM 2378 N N . PHE A 1 293 ? -20.617 15.611 21.753 1.00 92.69 293 PHE A N 1
ATOM 2379 C CA . PHE A 1 293 ? -20.057 15.625 20.400 1.00 92.69 293 PHE A CA 1
ATOM 2380 C C . PHE A 1 293 ? -18.537 15.416 20.381 1.00 92.69 293 PHE A C 1
ATOM 2382 O O . PHE A 1 293 ? -18.034 14.776 19.452 1.00 92.69 293 PHE A O 1
ATOM 2389 N N . TYR A 1 294 ? -17.811 15.855 21.412 1.00 93.06 294 TYR A N 1
ATOM 2390 C CA . TYR A 1 294 ? -16.392 15.547 21.578 1.00 93.06 294 TYR A CA 1
ATOM 2391 C C . TYR A 1 294 ? -16.151 14.037 21.719 1.00 93.06 294 TYR A C 1
ATOM 2393 O O . TYR A 1 294 ? -15.324 13.465 20.999 1.00 93.06 294 TYR A O 1
ATOM 2401 N N . VAL A 1 295 ? -16.912 13.361 22.589 1.00 93.12 295 VAL A N 1
ATOM 2402 C CA . VAL A 1 295 ? -16.814 11.906 22.789 1.00 93.12 295 VAL A CA 1
ATOM 2403 C C . VAL A 1 295 ? -17.161 11.150 21.500 1.00 93.12 295 VAL A C 1
ATOM 2405 O O . VAL A 1 295 ? -16.402 10.267 21.083 1.00 93.12 295 VAL A O 1
ATOM 2408 N N . LEU A 1 296 ? -18.252 11.525 20.819 1.00 95.00 296 LEU A N 1
ATOM 2409 C CA . LEU A 1 296 ? -18.660 10.915 19.546 1.00 95.00 296 LEU A CA 1
ATOM 2410 C C . LEU A 1 296 ? -17.582 11.090 18.465 1.00 95.00 296 LEU A C 1
ATOM 2412 O O . LEU A 1 296 ? -17.250 10.134 17.756 1.00 95.00 296 LEU A O 1
ATOM 2416 N N . GLN A 1 297 ? -17.006 12.291 18.350 1.00 96.00 297 GLN A N 1
ATOM 2417 C CA . GLN A 1 297 ? -15.941 12.575 17.391 1.00 96.00 297 GLN A CA 1
ATOM 2418 C C . GLN A 1 297 ? -14.681 11.754 17.692 1.00 96.00 297 GLN A C 1
ATOM 2420 O O . GLN A 1 297 ? -14.083 11.199 16.766 1.00 96.00 297 GLN A O 1
ATOM 2425 N N . SER A 1 298 ? -14.285 11.659 18.964 1.00 94.69 298 SER A N 1
ATOM 2426 C CA . SER A 1 298 ? -13.114 10.892 19.400 1.00 94.69 298 SER A CA 1
ATOM 2427 C C . SER A 1 298 ? -13.247 9.409 19.039 1.00 94.69 298 SER A C 1
ATOM 2429 O O . SER A 1 298 ? -12.370 8.852 18.372 1.00 94.69 298 SER A O 1
ATOM 2431 N N . CYS A 1 299 ? -14.384 8.787 19.367 1.00 95.38 299 CYS A N 1
ATOM 2432 C CA . CYS A 1 299 ? -14.632 7.371 19.078 1.00 95.38 299 CYS A CA 1
ATOM 2433 C C . CYS A 1 299 ? -14.689 7.090 17.565 1.00 95.38 299 CYS A C 1
ATOM 2435 O O . CYS A 1 299 ? -14.117 6.109 17.090 1.00 95.38 299 CYS A O 1
ATOM 2437 N N . CYS A 1 300 ? -15.299 7.984 16.775 1.00 96.00 300 CYS A N 1
ATOM 2438 C CA . CYS A 1 300 ? -15.299 7.875 15.312 1.00 96.00 300 CYS A CA 1
ATOM 2439 C C . CYS A 1 300 ? -13.888 7.984 14.712 1.00 96.00 300 CYS A C 1
ATOM 2441 O O . CYS A 1 300 ? -13.536 7.243 13.797 1.00 96.00 300 CYS A O 1
ATOM 2443 N N . ARG A 1 301 ? -13.051 8.903 15.211 1.00 95.50 301 ARG A N 1
ATOM 2444 C CA . ARG A 1 301 ? -11.665 9.043 14.733 1.00 95.50 301 ARG A CA 1
ATOM 2445 C C . ARG A 1 301 ? -10.823 7.814 15.070 1.00 95.50 301 ARG A C 1
ATOM 2447 O O . ARG A 1 301 ? -10.052 7.353 14.223 1.00 95.50 301 ARG A O 1
ATOM 2454 N N . LYS A 1 302 ? -10.979 7.271 16.280 1.00 94.56 302 LYS A N 1
ATOM 2455 C CA . LYS A 1 302 ? -10.304 6.036 16.695 1.00 94.56 302 LYS A CA 1
ATOM 2456 C C . LYS A 1 302 ? -10.728 4.855 15.823 1.00 94.56 302 LYS A C 1
ATOM 2458 O O . LYS A 1 302 ? -9.853 4.187 15.280 1.00 94.56 302 LYS A O 1
ATOM 2463 N N . SER A 1 303 ? -12.025 4.678 15.561 1.00 94.50 303 SER A N 1
ATOM 2464 C CA . SER A 1 303 ? -12.507 3.567 14.729 1.00 94.50 303 SER A CA 1
ATOM 2465 C C . SER A 1 303 ? -11.990 3.634 13.289 1.00 94.50 303 SER A C 1
ATOM 2467 O O . SER A 1 303 ? -11.537 2.618 12.767 1.00 94.50 303 SER A O 1
ATOM 2469 N N . ILE A 1 304 ? -11.937 4.820 12.669 1.00 94.00 304 ILE A N 1
ATOM 2470 C CA . ILE A 1 304 ? -11.318 5.012 11.339 1.00 94.00 304 ILE A CA 1
ATOM 2471 C C . ILE A 1 304 ? -9.857 4.572 11.352 1.00 94.00 304 ILE A C 1
ATOM 2473 O O . ILE A 1 304 ? -9.373 3.947 10.412 1.00 94.00 304 ILE A O 1
ATOM 2477 N N . SER A 1 305 ? -9.162 4.859 12.447 1.00 92.31 305 SER A N 1
ATOM 2478 C CA . SER A 1 305 ? -7.758 4.517 12.573 1.00 92.31 305 SER A CA 1
ATOM 2479 C C . SER A 1 305 ? -7.498 3.026 12.782 1.00 92.31 305 SER A C 1
ATOM 2481 O O . SER A 1 305 ? -6.338 2.646 12.793 1.00 92.31 305 SER A O 1
ATOM 2483 N N . THR A 1 306 ? -8.524 2.189 12.970 1.00 91.00 306 THR A N 1
ATOM 2484 C CA . THR A 1 306 ? -8.358 0.725 12.941 1.00 91.00 306 THR A CA 1
ATOM 2485 C C . THR A 1 306 ? -8.156 0.193 11.522 1.00 91.00 306 THR A C 1
ATOM 2487 O O . THR A 1 306 ? -7.848 -0.979 11.371 1.00 91.00 306 THR A O 1
ATOM 2490 N N . PHE A 1 307 ? -8.387 1.021 10.491 1.00 89.38 307 PHE A N 1
ATOM 2491 C CA . PHE A 1 307 ? -8.407 0.638 9.071 1.00 89.38 307 PHE A CA 1
ATOM 2492 C C . PHE A 1 307 ? -9.378 -0.510 8.729 1.00 89.38 307 PHE A C 1
ATOM 2494 O O . PHE A 1 307 ? -9.402 -1.004 7.604 1.00 89.38 307 PHE A O 1
ATOM 2501 N N . ASN A 1 308 ? -10.271 -0.870 9.656 1.00 89.44 308 ASN A N 1
ATOM 2502 C CA . ASN A 1 308 ? -11.257 -1.922 9.479 1.00 89.44 308 ASN A CA 1
ATOM 2503 C C . ASN A 1 308 ? -12.659 -1.329 9.283 1.00 89.44 308 ASN A C 1
ATOM 2505 O O . ASN A 1 308 ? -13.243 -0.728 10.188 1.00 89.44 308 ASN A O 1
ATOM 2509 N N . ILE A 1 309 ? -13.240 -1.544 8.101 1.00 91.81 309 ILE A N 1
ATOM 2510 C CA . ILE A 1 309 ? -14.560 -0.997 7.755 1.00 91.81 309 ILE A CA 1
ATOM 2511 C C . ILE A 1 309 ? -15.679 -1.493 8.682 1.00 91.81 309 ILE A C 1
ATOM 2513 O O . ILE A 1 309 ? -16.597 -0.736 8.995 1.00 91.81 309 ILE A O 1
ATOM 2517 N N . ASN A 1 310 ? -15.592 -2.732 9.173 1.00 92.12 310 ASN A N 1
ATOM 2518 C CA . ASN A 1 310 ? -16.608 -3.296 10.062 1.00 92.12 310 ASN A CA 1
ATOM 2519 C C . ASN A 1 310 ? -16.594 -2.592 11.424 1.00 92.12 310 ASN A C 1
ATOM 2521 O O . ASN A 1 310 ? -17.656 -2.326 11.987 1.00 92.12 310 ASN A O 1
ATOM 2525 N N . SER A 1 311 ? -15.403 -2.234 11.914 1.00 94.00 311 SER A N 1
ATOM 2526 C CA . SER A 1 311 ? -15.236 -1.439 13.134 1.00 94.00 311 SER A CA 1
ATOM 2527 C C . SER A 1 311 ? -15.893 -0.065 12.991 1.00 94.00 311 SER A C 1
ATOM 2529 O O . SER A 1 311 ? -16.731 0.318 13.809 1.00 94.00 311 SER A O 1
ATOM 2531 N N . VAL A 1 312 ? -15.610 0.638 11.889 1.00 95.69 312 VAL A N 1
ATOM 2532 C CA . VAL A 1 312 ? -16.205 1.952 11.596 1.00 95.69 312 VAL A CA 1
ATOM 2533 C C . VAL A 1 312 ? -17.732 1.875 11.550 1.00 95.69 312 VAL A C 1
ATOM 2535 O O . VAL A 1 312 ? -18.407 2.674 12.200 1.00 95.69 312 VAL A O 1
ATOM 2538 N N . ILE A 1 313 ? -18.290 0.892 10.836 1.00 96.25 313 ILE A N 1
ATOM 2539 C CA . ILE A 1 313 ? -19.744 0.703 10.722 1.00 96.25 313 ILE A CA 1
ATOM 2540 C C . ILE A 1 313 ? -20.381 0.440 12.092 1.00 96.25 313 ILE A C 1
ATOM 2542 O O . ILE A 1 313 ? -21.424 1.020 12.406 1.00 96.25 313 ILE A O 1
ATOM 2546 N N . ALA A 1 314 ? -19.770 -0.410 12.919 1.00 95.75 314 ALA A N 1
ATOM 2547 C CA . ALA A 1 314 ? -20.309 -0.756 14.230 1.00 95.75 314 ALA A CA 1
ATOM 2548 C C . ALA A 1 314 ? -20.326 0.445 15.194 1.00 95.75 314 ALA A C 1
ATOM 2550 O O . ALA A 1 314 ? -21.328 0.677 15.882 1.00 95.75 314 ALA A O 1
ATOM 2551 N N . ILE A 1 315 ? -19.255 1.246 15.208 1.00 96.06 315 ILE A N 1
ATOM 2552 C CA . ILE A 1 315 ? -19.180 2.455 16.038 1.00 96.06 315 ILE A CA 1
ATOM 2553 C C . ILE A 1 315 ? -20.148 3.527 15.535 1.00 96.06 315 ILE A C 1
ATOM 2555 O O . ILE A 1 315 ? -20.897 4.078 16.337 1.00 96.06 315 ILE A O 1
ATOM 2559 N N . LEU A 1 316 ? -20.234 3.759 14.221 1.00 96.06 316 LEU A N 1
ATOM 2560 C CA . LEU A 1 316 ? -21.214 4.694 13.652 1.00 96.06 316 LEU A CA 1
ATOM 2561 C C . LEU A 1 316 ? -22.656 4.288 13.969 1.00 96.06 316 LEU A C 1
ATOM 2563 O O . LEU A 1 316 ? -23.473 5.135 14.321 1.00 96.06 316 LEU A O 1
ATOM 2567 N N . SER A 1 317 ? -22.968 2.994 13.905 1.00 95.44 317 SER A N 1
ATOM 2568 C CA . SER A 1 317 ? -24.298 2.489 14.268 1.00 95.44 317 SER A CA 1
ATOM 2569 C C . SER A 1 317 ? -24.621 2.763 15.741 1.00 95.44 317 SER A C 1
ATOM 2571 O O . SER A 1 317 ? -25.744 3.145 16.070 1.00 95.44 317 SER A O 1
ATOM 2573 N N . SER A 1 318 ? -23.626 2.630 16.625 1.00 92.81 318 SER A N 1
ATOM 2574 C CA . SER A 1 318 ? -23.768 2.940 18.054 1.00 92.81 318 SER A CA 1
ATOM 2575 C C . SER A 1 318 ? -23.965 4.441 18.297 1.00 92.81 318 SER A C 1
ATOM 2577 O O . SER A 1 318 ? -24.837 4.822 19.073 1.00 92.81 318 SER A O 1
ATOM 2579 N N . VAL A 1 319 ? -23.221 5.291 17.580 1.00 95.00 319 VAL A N 1
ATOM 2580 C CA . VAL A 1 319 ? -23.375 6.757 17.596 1.00 95.00 319 VAL A CA 1
ATOM 2581 C C . VAL A 1 319 ? -24.786 7.172 17.178 1.00 95.00 319 VAL A C 1
ATOM 2583 O O . VAL A 1 319 ? -25.431 7.939 17.886 1.00 95.00 319 VAL A O 1
ATOM 2586 N N . VAL A 1 320 ? -25.296 6.639 16.063 1.00 94.44 320 VAL A N 1
ATOM 2587 C CA . VAL A 1 320 ? -26.649 6.954 15.572 1.00 94.44 320 VAL A CA 1
ATOM 2588 C C . VAL A 1 320 ? -27.715 6.522 16.581 1.00 94.44 320 VAL A C 1
ATOM 2590 O O . VAL A 1 320 ? -28.649 7.278 16.843 1.00 94.44 320 VAL A O 1
ATOM 2593 N N . SER A 1 321 ? -27.563 5.340 17.186 1.00 92.12 321 SER A N 1
ATOM 2594 C CA . SER A 1 321 ? -28.487 4.858 18.218 1.00 92.12 321 SER A CA 1
ATOM 2595 C C . SER A 1 321 ? -28.484 5.735 19.473 1.00 92.12 321 SER A C 1
ATOM 2597 O O . SER A 1 321 ? -29.544 5.937 20.059 1.00 92.12 321 SER A O 1
ATOM 2599 N N . LEU A 1 322 ? -27.322 6.241 19.896 1.00 90.94 322 LEU A N 1
ATOM 2600 C CA . LEU A 1 322 ? -27.201 7.138 21.050 1.00 90.94 322 LEU A CA 1
ATOM 2601 C C . LEU A 1 322 ? -27.819 8.509 20.773 1.00 90.94 322 LEU A C 1
ATOM 2603 O O . LEU A 1 322 ? -28.578 9.014 21.598 1.00 90.94 322 LEU A O 1
ATOM 2607 N N . LEU A 1 323 ? -27.536 9.077 19.597 1.00 92.06 323 LEU A N 1
ATOM 2608 C CA . LEU A 1 323 ? -28.087 10.364 19.172 1.00 92.06 323 LEU A CA 1
ATOM 2609 C C . LEU A 1 323 ? -29.615 10.328 19.056 1.00 92.06 323 LEU A C 1
ATOM 2611 O O . LEU A 1 323 ? -30.268 11.294 19.427 1.00 92.06 323 LEU A O 1
ATOM 2615 N N . GLY A 1 324 ? -30.185 9.228 18.556 1.00 89.50 324 GLY A N 1
ATOM 2616 C CA . GLY A 1 324 ? -31.636 9.067 18.427 1.00 89.50 324 GLY A CA 1
ATOM 2617 C C . GLY A 1 324 ? -32.368 8.678 19.718 1.00 89.50 324 GLY A C 1
ATOM 2618 O O . GLY A 1 324 ? -33.593 8.769 19.747 1.00 89.50 324 GLY A O 1
ATOM 2619 N N . GLY A 1 325 ? -31.641 8.227 20.746 1.00 89.31 325 GLY A N 1
ATOM 2620 C CA . GLY A 1 325 ? -32.181 7.740 22.020 1.00 89.31 325 GLY A CA 1
ATOM 2621 C C . GLY A 1 325 ? -31.807 8.650 23.189 1.00 89.31 325 GLY A C 1
ATOM 2622 O O . GLY A 1 325 ? -32.369 9.732 23.320 1.00 89.31 325 GLY A O 1
ATOM 2623 N N . GLU A 1 326 ? -30.840 8.214 24.011 1.00 82.62 326 GLU A N 1
ATOM 2624 C CA . GLU A 1 326 ? -30.444 8.875 25.273 1.00 82.62 326 GLU A CA 1
ATOM 2625 C C . GLU A 1 326 ? -30.146 10.377 25.106 1.00 82.62 326 GLU A C 1
ATOM 2627 O O . GLU A 1 326 ? -30.520 11.171 25.962 1.00 82.62 326 GLU A O 1
ATOM 2632 N N . TYR A 1 327 ? -29.505 10.785 24.006 1.00 86.69 327 TYR A N 1
ATOM 2633 C CA . TYR A 1 327 ? -29.195 12.199 23.768 1.00 86.69 327 TYR A CA 1
ATOM 2634 C C . TYR A 1 327 ? -30.437 13.029 23.413 1.00 86.69 327 TYR A C 1
ATOM 2636 O O . TYR A 1 327 ? -30.603 14.130 23.923 1.00 86.69 327 TYR A O 1
ATOM 2644 N N . ASN A 1 328 ? -31.328 12.502 22.566 1.00 87.56 328 ASN A N 1
ATOM 2645 C CA . ASN A 1 328 ? -32.559 13.194 22.176 1.00 87.56 328 ASN A CA 1
ATOM 2646 C C . ASN A 1 328 ? -33.563 13.290 23.336 1.00 87.56 328 ASN A C 1
ATOM 2648 O O . ASN A 1 328 ? -34.326 14.241 23.405 1.00 87.56 328 ASN A O 1
ATOM 2652 N N . GLU A 1 329 ? -33.559 12.316 24.249 1.00 85.62 329 GLU A N 1
ATOM 2653 C CA . GLU A 1 329 ? -34.347 12.373 25.488 1.00 85.62 329 GLU A CA 1
ATOM 2654 C C . GLU A 1 329 ? -33.795 13.383 26.508 1.00 85.62 329 GLU A C 1
ATOM 2656 O O . GLU A 1 329 ? -34.542 13.829 27.378 1.00 85.62 329 GLU A O 1
ATOM 2661 N N . ALA A 1 330 ? -32.503 13.714 26.427 1.00 82.12 330 ALA A N 1
ATOM 2662 C CA . ALA A 1 330 ? -31.831 14.627 27.349 1.00 82.12 330 ALA A CA 1
ATOM 2663 C C . ALA A 1 330 ? -31.879 16.109 26.925 1.00 82.12 330 ALA A C 1
ATOM 2665 O O . ALA A 1 330 ? -31.638 16.966 27.775 1.00 82.12 330 ALA A O 1
ATOM 2666 N N . LEU A 1 331 ? -32.153 16.399 25.645 1.00 77.69 331 LEU A N 1
ATOM 2667 C CA . LEU A 1 331 ? -32.329 17.751 25.084 1.00 77.69 331 LEU A CA 1
ATOM 2668 C C . LEU A 1 331 ? -33.647 18.410 25.524 1.00 77.69 331 LEU A C 1
ATOM 2670 O O . LEU A 1 331 ? -33.627 19.645 25.729 1.00 77.69 331 LEU A O 1
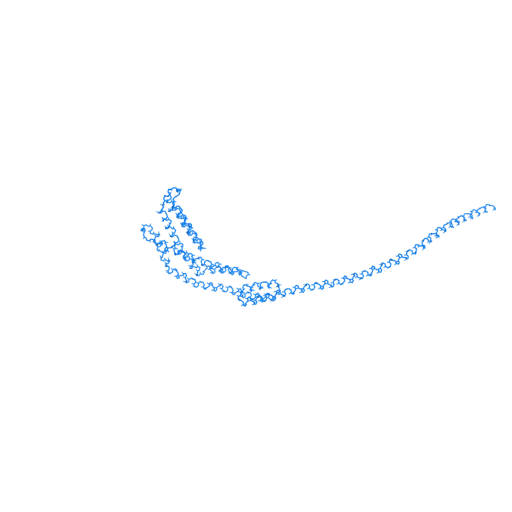#

pLDDT: mean 83.0, std 12.11, range [42.0, 96.25]

Foldseek 3Di:
DVVVVVVVVVVVVVVVVVVVVVVVCVVVVVVVVVVVVVVVVVVVVVVVVVVVVVVVVVVVVVVVVVVVVVVVVVVVVVVVVVVVVLVVVLVVLLVVLVVQLVVCVVVVNVVSNVVSLVVNCVSDVDDDVCVVSVVVVCVVLVVLLVVLVVVLVVCLVVVLVVLVVVCVVLVLVVLLVVLVVCVVPVPDDPPDDDPLVVLVVLLVVLLVSLLVLVVVLVVSLVSQVVVCVPPVVSSVVSNCVSCPGSSVVSSVVSLVSSLSSLLSSLVVQLVVLLVPWDDDDPDPDISSVVSNVVSLVVSLVSQVSSVDPVSNVSSVVSNVVCCVPVVVVSD

Nearest PDB structures (foldseek):
  6h2x-assembly1_A  TM=1.823E-01  e=1.663E+00  Escherichia coli K-12

Sequence (331 aa):
MTCLHHKFIACQRALDFELDTILSQRPDLDKQLSNLHKSRKLLEIVKADSDHMLSNVRSTYNLADQVSGKFRQLDLAQSCVNDTLLCIDAIIERGNCIDGIKKALQTEDFESAAKYIQTFLQIMPNTEILVWIKENLIYVMRWNVYAIYELQDECDSRGSLILKKYIEYRKLAKLTSEINTYKRNLLSVRDQGSDPREIELYLEEILQLTRLGEDYTDYMVSKIRGLRSVDPELLPQATRVFRSENFSQVVQDITGYYVILEGFFLVENVRKAISIDEHVLDSLTMSMVDDVFYVLQSCCRKSISTFNINSVIAILSSVVSLLGGEYNEAL